Protein AF-A0A8T5MS06-F1 (afdb_monomer)

Secondary structure (DSSP, 8-state):
--HHHHHHHHHHHHHHHHHHHHHHSHHHHHHHHHHHHHHHGGGGGS-HHHHHHHHHHHHHHHHHHHHHHH--HHHHHHHHHHHHHHHHHHHHHHHTT-HHHHHHHHHHHHHHHHHHHHHHHHHHHHHHHHHHHHHHHHHHHHHIIIII-TT-EEEETTTEEEETTT-EETTTEEHHHHHHHHHHHHHHHHHHHHHT---

pLDDT: mean 84.83, std 6.41, range [39.03, 93.38]

Structure (mmCIF, N/CA/C/O backbone):
data_AF-A0A8T5MS06-F1
#
_entry.id   AF-A0A8T5MS06-F1
#
loop_
_atom_site.group_PDB
_atom_site.id
_atom_site.type_symbol
_atom_site.label_atom_id
_atom_site.label_alt_id
_atom_site.label_comp_id
_atom_site.label_asym_id
_atom_site.label_entity_id
_atom_site.label_seq_id
_atom_site.pdbx_PDB_ins_code
_atom_site.Cartn_x
_atom_site.Cartn_y
_atom_site.Cartn_z
_atom_site.occupancy
_atom_site.B_iso_or_equiv
_atom_site.auth_seq_id
_atom_site.auth_comp_id
_atom_site.auth_asym_id
_atom_site.auth_atom_id
_atom_site.pdbx_PDB_model_num
ATOM 1 N N . MET A 1 1 ? -12.709 -18.265 15.666 1.00 52.19 1 MET A N 1
ATOM 2 C CA . MET A 1 1 ? -11.705 -18.051 14.595 1.00 52.19 1 MET A CA 1
ATOM 3 C C . MET A 1 1 ? -10.627 -19.109 14.756 1.00 52.19 1 MET A C 1
ATOM 5 O O . MET A 1 1 ? -10.139 -19.270 15.865 1.00 52.19 1 MET A O 1
ATOM 9 N N . SER A 1 2 ? -10.337 -19.900 13.720 1.00 64.00 2 SER A N 1
ATOM 10 C CA . SER A 1 2 ? -9.361 -20.995 13.816 1.00 64.00 2 SER A CA 1
ATOM 11 C C . SER A 1 2 ? -7.969 -20.442 14.139 1.00 64.00 2 SER A C 1
ATOM 13 O O . SER A 1 2 ? -7.566 -19.436 13.556 1.00 64.00 2 SER A O 1
ATOM 15 N N . LYS A 1 3 ? -7.229 -21.090 15.052 1.00 74.69 3 LYS A N 1
ATOM 16 C CA . LYS A 1 3 ? -5.867 -20.686 15.472 1.00 74.69 3 LYS A CA 1
ATOM 17 C C . LYS A 1 3 ? -4.926 -20.409 14.282 1.00 74.69 3 LYS A C 1
ATOM 19 O O . LYS A 1 3 ? -4.060 -19.547 14.361 1.00 74.69 3 LYS A O 1
ATOM 24 N N . TRP A 1 4 ? -5.163 -21.086 13.158 1.00 77.25 4 TRP A N 1
ATOM 25 C CA . TRP A 1 4 ? -4.493 -20.876 11.875 1.00 77.25 4 TRP A CA 1
ATOM 26 C C . TRP A 1 4 ? -4.646 -19.466 11.296 1.00 77.25 4 TRP A C 1
ATOM 28 O O . TRP A 1 4 ? -3.658 -18.889 10.857 1.00 77.25 4 TRP A O 1
ATOM 38 N N . LYS A 1 5 ? -5.850 -18.879 11.320 1.00 75.00 5 LYS A N 1
ATOM 39 C CA . LYS A 1 5 ? -6.063 -17.510 10.816 1.00 75.00 5 LYS A CA 1
ATOM 40 C C . LYS A 1 5 ? -5.304 -16.482 11.651 1.00 75.00 5 LYS A C 1
ATOM 42 O O . LYS A 1 5 ? -4.738 -15.548 11.106 1.00 75.00 5 LYS A O 1
ATOM 47 N N . GLU A 1 6 ? -5.248 -16.681 12.966 1.00 77.38 6 GLU A N 1
ATOM 48 C CA . GLU A 1 6 ? -4.507 -15.785 13.858 1.00 77.38 6 GLU A CA 1
ATOM 49 C C . GLU A 1 6 ? -2.987 -15.884 13.654 1.00 77.38 6 GLU A C 1
ATOM 51 O O . GLU A 1 6 ? -2.286 -14.875 13.726 1.00 77.38 6 GLU A O 1
ATOM 56 N N . TYR A 1 7 ? -2.473 -17.084 13.367 1.00 81.25 7 TYR A N 1
ATOM 57 C CA . TYR A 1 7 ? -1.071 -17.272 12.999 1.00 81.25 7 TYR A CA 1
ATOM 58 C C . TYR A 1 7 ? -0.743 -16.588 11.665 1.00 81.25 7 TYR A C 1
ATOM 60 O O . TYR A 1 7 ? 0.226 -15.837 11.597 1.00 81.25 7 TYR A O 1
ATOM 68 N N . LEU A 1 8 ? -1.587 -16.771 10.643 1.00 80.62 8 LEU A N 1
ATOM 69 C CA . LEU A 1 8 ? -1.435 -16.105 9.345 1.00 80.62 8 LEU A CA 1
ATOM 70 C C . LEU A 1 8 ? -1.441 -14.579 9.479 1.00 80.62 8 LEU A C 1
ATOM 72 O O . LEU A 1 8 ? -0.575 -13.928 8.906 1.00 80.62 8 LEU A O 1
ATOM 76 N N . ASP A 1 9 ? -2.339 -14.017 10.294 1.00 79.38 9 ASP A N 1
ATOM 77 C CA . ASP A 1 9 ? -2.400 -12.570 10.530 1.00 79.38 9 ASP A CA 1
ATOM 78 C C . ASP A 1 9 ? -1.100 -12.043 11.166 1.00 79.38 9 ASP A C 1
ATOM 80 O O . ASP A 1 9 ? -0.586 -10.997 10.766 1.00 79.38 9 ASP A O 1
ATOM 84 N N . LYS A 1 10 ? -0.540 -12.770 12.145 1.00 80.56 10 LYS A N 1
ATOM 85 C CA . LYS A 1 10 ? 0.723 -12.395 12.808 1.00 80.56 10 LYS A CA 1
ATOM 86 C C . LYS A 1 10 ? 1.914 -12.497 11.863 1.00 80.56 10 LYS A C 1
ATOM 88 O O . LYS A 1 10 ? 2.721 -11.572 11.819 1.00 80.56 10 LYS A O 1
ATOM 93 N N . VAL A 1 11 ? 2.007 -13.586 11.102 1.00 84.62 11 VAL A N 1
ATOM 94 C CA . VAL A 1 11 ? 3.058 -13.762 10.093 1.00 84.62 11 VAL A CA 1
ATOM 95 C C . VAL A 1 11 ? 2.955 -12.661 9.045 1.00 84.62 11 VAL A C 1
ATOM 97 O O . VAL A 1 11 ? 3.949 -12.002 8.772 1.00 84.62 11 VAL A O 1
ATOM 100 N N . ALA A 1 12 ? 1.755 -12.376 8.536 1.00 81.88 12 ALA A N 1
ATOM 101 C CA . ALA A 1 12 ? 1.560 -11.346 7.525 1.00 81.88 12 ALA A CA 1
ATOM 102 C C . ALA A 1 12 ? 1.964 -9.949 8.012 1.00 81.88 12 ALA A C 1
ATOM 104 O O . ALA A 1 12 ? 2.581 -9.194 7.264 1.00 81.88 12 ALA A O 1
ATOM 105 N N . LEU A 1 13 ? 1.670 -9.618 9.273 1.00 79.75 13 LEU A N 1
ATOM 106 C CA . LEU A 1 13 ? 2.119 -8.371 9.891 1.00 79.75 13 LEU A CA 1
ATOM 107 C C . LEU A 1 13 ? 3.645 -8.312 9.998 1.00 79.75 13 LEU A C 1
ATOM 109 O O . LEU A 1 13 ? 4.243 -7.348 9.529 1.00 79.75 13 LEU A O 1
ATOM 113 N N . ILE A 1 14 ? 4.280 -9.337 10.572 1.00 84.69 14 ILE A N 1
ATOM 114 C CA . ILE A 1 14 ? 5.740 -9.369 10.757 1.00 84.69 14 ILE A CA 1
ATOM 115 C C . ILE A 1 14 ? 6.454 -9.302 9.406 1.00 84.69 14 ILE A C 1
ATOM 117 O O . ILE A 1 14 ? 7.359 -8.489 9.224 1.00 84.69 14 ILE A O 1
ATOM 121 N N . THR A 1 15 ? 6.018 -10.109 8.440 1.00 82.50 15 THR A N 1
ATOM 122 C CA . THR A 1 15 ? 6.580 -10.111 7.090 1.00 82.50 15 THR A CA 1
ATOM 123 C C . THR A 1 15 ? 6.328 -8.777 6.393 1.00 82.50 15 THR A C 1
ATOM 125 O O . THR A 1 15 ? 7.250 -8.239 5.795 1.00 82.50 15 THR A O 1
ATOM 128 N N . GLY A 1 16 ? 5.135 -8.187 6.517 1.00 80.56 16 GLY A N 1
ATOM 129 C CA . GLY A 1 16 ? 4.819 -6.884 5.927 1.00 80.56 16 GLY A CA 1
ATOM 130 C C . GLY A 1 16 ? 5.723 -5.768 6.452 1.00 80.56 16 GLY A C 1
ATOM 131 O O . GLY A 1 16 ? 6.305 -5.027 5.663 1.00 80.56 16 GLY A O 1
ATOM 132 N N . PHE A 1 17 ? 5.918 -5.693 7.771 1.00 80.88 17 PHE A N 1
ATOM 133 C CA . PHE A 1 17 ? 6.855 -4.742 8.377 1.00 80.88 17 PHE A CA 1
ATOM 134 C C . PHE A 1 17 ? 8.308 -5.017 7.975 1.00 80.88 17 PHE A C 1
ATOM 136 O O . PHE A 1 17 ? 9.041 -4.079 7.664 1.00 80.88 17 PHE A O 1
ATOM 143 N N . GLY A 1 18 ? 8.714 -6.288 7.914 1.00 83.88 18 GLY A N 1
ATOM 144 C CA . GLY A 1 18 ? 10.036 -6.683 7.428 1.00 83.88 18 GLY A CA 1
ATOM 145 C C . GLY A 1 18 ? 10.282 -6.254 5.980 1.00 83.88 18 GLY A C 1
ATOM 146 O O . GLY A 1 18 ? 11.348 -5.727 5.675 1.00 83.88 18 GLY A O 1
ATOM 147 N N . LEU A 1 19 ? 9.281 -6.393 5.103 1.00 81.50 19 LEU 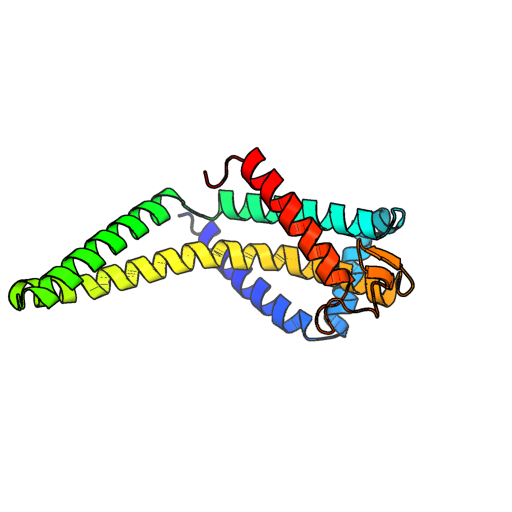A N 1
ATOM 148 C CA . LEU A 1 19 ? 9.362 -5.933 3.717 1.00 81.50 19 LEU A CA 1
ATOM 149 C C . LEU A 1 19 ? 9.478 -4.412 3.619 1.00 81.50 19 LEU A C 1
ATOM 151 O O . LEU A 1 19 ? 10.208 -3.942 2.757 1.00 81.50 19 LEU A O 1
ATOM 155 N N . ILE A 1 20 ? 8.799 -3.640 4.476 1.00 81.50 20 ILE A N 1
ATOM 156 C CA . ILE A 1 20 ? 8.935 -2.172 4.490 1.00 81.50 20 ILE A CA 1
ATOM 157 C C . ILE A 1 20 ? 10.371 -1.777 4.830 1.00 81.50 20 ILE A C 1
ATOM 159 O O . ILE A 1 20 ? 10.963 -0.963 4.126 1.00 81.50 20 ILE A O 1
ATOM 163 N N . ILE A 1 21 ? 10.930 -2.369 5.888 1.00 84.19 21 ILE A N 1
ATOM 164 C CA . ILE A 1 21 ? 12.309 -2.100 6.313 1.00 84.19 21 ILE A CA 1
ATOM 165 C C . ILE A 1 21 ? 13.283 -2.526 5.212 1.00 84.19 21 ILE A C 1
ATOM 167 O O . ILE A 1 21 ? 14.172 -1.761 4.850 1.00 84.19 21 ILE A O 1
ATOM 171 N N . GLY A 1 22 ? 13.073 -3.708 4.629 1.00 82.06 22 GLY A N 1
ATOM 172 C CA . GLY A 1 22 ? 13.852 -4.185 3.493 1.00 82.06 22 GLY A CA 1
ATOM 173 C C . GLY A 1 22 ? 13.779 -3.220 2.314 1.00 82.06 22 GLY A C 1
ATOM 174 O O . GLY A 1 22 ? 14.804 -2.860 1.757 1.00 82.06 22 GLY A O 1
ATOM 175 N N . PHE A 1 23 ? 12.593 -2.720 1.966 1.00 80.00 23 PHE A N 1
ATOM 176 C CA . PHE A 1 23 ? 12.400 -1.801 0.841 1.00 80.00 23 PHE A CA 1
ATOM 177 C C . PHE A 1 23 ? 13.166 -0.479 0.997 1.00 80.00 23 PHE A C 1
ATOM 179 O O . PHE A 1 23 ? 13.410 0.208 0.007 1.00 80.00 23 PHE A O 1
ATOM 186 N N . MET A 1 24 ? 13.587 -0.115 2.212 1.00 80.31 24 MET A N 1
ATOM 187 C CA . MET A 1 24 ? 14.462 1.041 2.409 1.00 80.31 24 MET A CA 1
ATOM 188 C C . MET A 1 24 ? 15.862 0.810 1.821 1.00 80.31 24 MET A C 1
ATOM 190 O O . MET A 1 24 ? 16.464 1.759 1.314 1.00 80.31 24 MET A O 1
ATOM 194 N N . SER A 1 25 ? 16.371 -0.427 1.812 1.00 86.88 25 SER A N 1
ATOM 195 C CA . SER A 1 25 ? 17.675 -0.729 1.220 1.00 86.88 25 SER A CA 1
ATOM 196 C C . SER A 1 25 ? 17.590 -0.855 -0.304 1.00 86.88 25 SER A C 1
ATOM 198 O O . SER A 1 25 ? 16.630 -1.381 -0.874 1.00 86.88 25 SER A O 1
ATOM 200 N N . GLU A 1 26 ? 18.592 -0.314 -0.997 1.00 82.19 26 GLU A N 1
ATOM 201 C CA . GLU A 1 26 ? 18.682 -0.398 -2.462 1.00 82.19 26 GLU A CA 1
ATOM 202 C C . GLU A 1 26 ? 18.920 -1.834 -2.932 1.00 82.19 26 GLU A C 1
ATOM 204 O O . GLU A 1 26 ? 18.291 -2.285 -3.887 1.00 82.19 26 GLU A O 1
ATOM 209 N N . GLU A 1 27 ? 19.758 -2.581 -2.213 1.00 85.88 27 GLU A N 1
ATOM 210 C CA . GLU A 1 27 ? 20.058 -3.985 -2.502 1.00 85.88 27 GLU A CA 1
ATOM 211 C C . GLU A 1 27 ? 18.802 -4.852 -2.495 1.00 85.88 27 GLU A C 1
ATOM 213 O O . GLU A 1 27 ? 18.573 -5.630 -3.419 1.00 85.88 27 GLU A O 1
ATOM 218 N N . PHE A 1 28 ? 17.947 -4.685 -1.486 1.00 86.75 28 PHE A N 1
ATOM 219 C CA . PHE A 1 28 ? 16.720 -5.459 -1.383 1.00 86.75 28 PHE A CA 1
ATOM 220 C C . PHE A 1 28 ? 15.714 -5.082 -2.469 1.00 86.75 28 PHE A C 1
ATOM 222 O O . PHE A 1 28 ? 15.093 -5.969 -3.054 1.00 86.75 28 PHE A O 1
ATOM 229 N N . ARG A 1 29 ? 15.574 -3.786 -2.788 1.00 84.00 29 ARG A N 1
ATOM 230 C CA . ARG A 1 29 ? 14.728 -3.326 -3.903 1.00 84.00 29 ARG A CA 1
ATOM 231 C C . ARG A 1 29 ? 15.167 -3.941 -5.229 1.00 84.00 29 ARG A C 1
ATOM 233 O O . ARG A 1 29 ? 14.324 -4.453 -5.963 1.00 84.00 29 ARG A O 1
ATOM 240 N N . ASN A 1 30 ? 16.469 -3.948 -5.501 1.00 84.50 30 ASN A N 1
ATOM 241 C CA . ASN A 1 30 ? 17.026 -4.536 -6.716 1.00 84.50 30 ASN A CA 1
ATOM 242 C C . ASN A 1 30 ? 16.870 -6.062 -6.734 1.00 84.50 30 ASN A C 1
ATOM 244 O O . ASN A 1 30 ? 16.431 -6.616 -7.740 1.00 84.50 30 ASN A O 1
ATOM 248 N N . ALA A 1 31 ? 17.144 -6.743 -5.619 1.00 88.62 31 ALA A N 1
ATOM 249 C CA . ALA A 1 31 ? 16.963 -8.189 -5.503 1.00 88.62 31 ALA A CA 1
ATOM 250 C C . ALA A 1 31 ? 15.496 -8.604 -5.700 1.00 88.62 31 ALA A C 1
ATOM 252 O O . ALA A 1 31 ? 15.218 -9.534 -6.458 1.00 88.62 31 ALA A O 1
ATOM 253 N N . LEU A 1 32 ? 14.551 -7.890 -5.075 1.00 87.69 32 LEU A N 1
ATOM 254 C CA . LEU A 1 32 ? 13.118 -8.091 -5.297 1.00 87.69 32 LEU A CA 1
ATOM 255 C C . LEU A 1 32 ? 12.730 -7.824 -6.751 1.00 87.69 32 LEU A C 1
ATOM 257 O O . LEU A 1 32 ? 11.964 -8.599 -7.318 1.00 87.69 32 LEU A O 1
ATOM 261 N N . GLY A 1 33 ? 13.262 -6.760 -7.357 1.00 87.31 33 GLY A N 1
ATOM 262 C CA . GLY A 1 33 ? 13.046 -6.441 -8.765 1.00 87.31 33 GLY A CA 1
ATOM 263 C C . GLY A 1 33 ? 13.488 -7.577 -9.684 1.00 87.31 33 GLY A C 1
ATOM 264 O O . GLY A 1 33 ? 12.707 -8.037 -10.510 1.00 87.31 33 GLY A O 1
ATOM 265 N N . ILE A 1 34 ? 14.691 -8.114 -9.488 1.00 88.12 34 ILE A N 1
ATOM 266 C CA . ILE A 1 34 ? 15.206 -9.244 -10.275 1.00 88.12 34 ILE A CA 1
ATOM 267 C C . ILE A 1 34 ? 14.332 -10.489 -10.083 1.00 88.12 34 ILE A C 1
ATOM 269 O O . ILE A 1 34 ? 13.941 -11.126 -11.060 1.00 88.12 34 ILE A O 1
ATOM 273 N N . TRP A 1 35 ? 13.971 -10.813 -8.839 1.00 89.75 35 TRP A N 1
ATOM 274 C CA . TRP A 1 35 ? 13.101 -11.953 -8.538 1.00 89.75 35 TRP A CA 1
ATOM 275 C C . TRP A 1 35 ? 11.738 -11.842 -9.217 1.00 89.75 35 TRP A C 1
ATOM 277 O O . TRP A 1 35 ? 11.270 -12.781 -9.858 1.00 89.75 35 TRP A O 1
ATOM 287 N N . MET A 1 36 ? 11.109 -10.676 -9.111 1.00 89.44 36 MET A N 1
ATOM 288 C CA . MET A 1 36 ? 9.824 -10.402 -9.742 1.00 89.44 36 MET A CA 1
ATOM 289 C C . MET A 1 36 ? 9.918 -10.331 -11.265 1.00 89.44 36 MET A C 1
ATOM 291 O O . MET A 1 36 ? 8.928 -10.604 -11.940 1.00 89.44 36 MET A O 1
ATOM 295 N N . ASN A 1 37 ? 11.099 -10.060 -11.824 1.00 89.25 37 ASN A N 1
ATOM 296 C CA . ASN A 1 37 ? 11.312 -10.088 -13.264 1.00 89.25 37 ASN A CA 1
ATOM 297 C C . ASN A 1 37 ? 11.198 -11.496 -13.860 1.00 89.25 37 ASN A C 1
ATOM 299 O O . ASN A 1 37 ? 10.799 -11.624 -15.009 1.00 89.25 37 ASN A O 1
ATOM 303 N N . TYR A 1 38 ? 11.446 -12.562 -13.096 1.00 89.81 38 TYR A N 1
ATOM 304 C CA . TYR A 1 38 ? 11.143 -13.916 -13.577 1.00 89.81 38 TYR A CA 1
ATOM 305 C C . TYR A 1 38 ? 9.639 -14.150 -13.770 1.00 89.81 38 TYR A C 1
ATOM 307 O O . TYR A 1 38 ? 9.243 -14.911 -14.648 1.00 89.81 38 TYR A O 1
ATOM 315 N N . LEU A 1 39 ? 8.800 -13.482 -12.972 1.00 87.69 39 LEU A N 1
ATOM 316 C CA . LEU A 1 39 ? 7.346 -13.611 -13.040 1.00 87.69 39 LEU A CA 1
ATOM 317 C C . LEU A 1 39 ? 6.730 -12.647 -14.063 1.00 87.69 39 LEU A C 1
ATOM 319 O O . LEU A 1 39 ? 5.906 -13.045 -14.883 1.00 87.69 39 LEU A O 1
ATOM 323 N N . PHE A 1 40 ? 7.125 -11.376 -14.008 1.00 87.88 40 PHE A N 1
ATOM 324 C CA . PHE A 1 40 ? 6.539 -10.298 -14.806 1.00 87.88 40 PHE A CA 1
ATOM 325 C C . PHE A 1 40 ? 7.368 -9.915 -16.036 1.00 87.88 40 PHE A C 1
ATOM 327 O O . PHE A 1 40 ? 6.901 -9.137 -16.862 1.00 87.88 40 PHE A O 1
ATOM 334 N N . GLY A 1 41 ? 8.561 -10.483 -16.215 1.00 86.19 41 GLY A N 1
ATOM 335 C CA . GLY A 1 41 ? 9.439 -10.238 -17.363 1.00 86.19 41 GLY A CA 1
ATOM 336 C C . GLY A 1 41 ? 8.756 -10.388 -18.726 1.00 86.19 41 GLY A C 1
ATOM 337 O O . GLY A 1 41 ? 8.932 -9.504 -19.564 1.00 86.19 41 GLY A O 1
ATOM 338 N N . PRO A 1 42 ? 7.900 -11.405 -18.961 1.00 87.88 42 PRO A N 1
ATOM 339 C CA . PRO A 1 42 ? 7.153 -11.513 -20.216 1.00 87.88 42 PRO A CA 1
ATOM 340 C C . PRO A 1 42 ? 6.249 -10.307 -20.522 1.00 87.88 42 PRO A C 1
ATOM 342 O O . PRO A 1 42 ? 5.966 -10.036 -21.686 1.00 87.88 42 PRO A O 1
ATOM 345 N N . LEU A 1 43 ? 5.819 -9.546 -19.506 1.00 87.12 43 LEU A N 1
ATOM 346 C CA . LEU A 1 43 ? 5.003 -8.344 -19.705 1.00 87.12 43 LEU A CA 1
ATOM 347 C C . LEU A 1 43 ? 5.798 -7.193 -20.329 1.00 87.12 43 LEU A C 1
ATOM 349 O O . LEU A 1 43 ? 5.191 -6.308 -20.920 1.00 87.12 43 LEU A O 1
ATOM 353 N N . THR A 1 44 ? 7.132 -7.205 -20.254 1.00 86.00 44 THR A N 1
ATOM 354 C CA . THR A 1 44 ? 7.987 -6.123 -20.783 1.00 86.00 44 THR A CA 1
ATOM 355 C C . THR A 1 44 ? 7.962 -5.992 -22.309 1.00 86.00 44 THR A C 1
ATOM 357 O O . THR A 1 44 ? 8.391 -4.968 -22.836 1.00 86.00 44 THR A O 1
ATOM 360 N N . VAL A 1 45 ? 7.416 -6.991 -23.016 1.00 87.62 45 VAL A N 1
ATOM 361 C CA . VAL A 1 45 ? 7.160 -6.944 -24.467 1.00 87.62 45 VAL A CA 1
ATOM 362 C C . VAL A 1 45 ? 6.060 -5.931 -24.809 1.00 87.62 45 VAL A C 1
ATOM 364 O O . VAL A 1 45 ? 6.024 -5.391 -25.913 1.00 87.62 45 VAL A O 1
ATOM 367 N N . LEU A 1 46 ? 5.153 -5.660 -23.867 1.00 87.88 46 LEU A N 1
ATOM 368 C CA . LEU A 1 46 ? 4.095 -4.674 -24.042 1.00 87.88 46 LEU A CA 1
ATOM 369 C C . LEU A 1 46 ? 4.618 -3.253 -23.774 1.00 87.88 46 LEU A C 1
ATOM 371 O O . LEU A 1 46 ? 5.535 -3.065 -22.972 1.00 87.88 46 LEU A O 1
ATOM 375 N N . PRO A 1 47 ? 3.994 -2.222 -24.371 1.00 88.31 47 PRO A N 1
ATOM 376 C CA . PRO A 1 47 ? 4.284 -0.836 -24.027 1.00 88.31 47 PRO A CA 1
ATOM 377 C C . PRO A 1 47 ? 4.153 -0.580 -22.520 1.00 88.31 47 PRO A C 1
ATOM 379 O O . PRO A 1 47 ? 3.170 -0.990 -21.898 1.00 88.31 47 PRO A O 1
ATOM 382 N N . ILE A 1 48 ? 5.098 0.168 -21.939 1.00 86.38 48 ILE A N 1
ATOM 383 C CA . ILE A 1 48 ? 5.194 0.374 -20.481 1.00 86.38 48 ILE A CA 1
ATOM 384 C C . ILE A 1 48 ? 3.893 0.889 -19.845 1.00 86.38 48 ILE A C 1
ATOM 386 O O . ILE A 1 48 ? 3.531 0.498 -18.738 1.00 86.38 48 ILE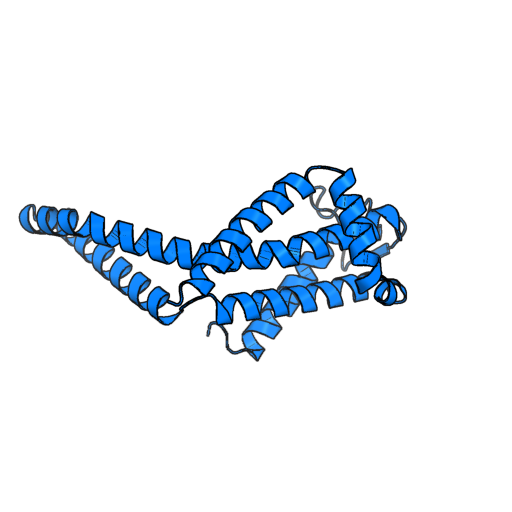 A O 1
ATOM 390 N N . HIS A 1 49 ? 3.142 1.734 -20.557 1.00 85.19 49 HIS A N 1
ATOM 391 C CA . HIS A 1 49 ? 1.883 2.291 -20.067 1.00 85.19 49 HIS A CA 1
ATOM 392 C C . HIS A 1 49 ? 0.790 1.219 -19.930 1.00 85.19 49 HIS A C 1
ATOM 394 O O . HIS A 1 49 ? -0.011 1.297 -18.997 1.00 85.19 49 HIS A O 1
ATOM 400 N N . ILE A 1 50 ? 0.791 0.204 -20.806 1.00 88.56 50 ILE A N 1
ATOM 401 C CA . ILE A 1 50 ? -0.092 -0.969 -20.725 1.00 88.56 50 ILE A CA 1
ATOM 402 C C . ILE A 1 50 ? 0.367 -1.886 -19.593 1.00 88.56 50 ILE A C 1
ATOM 404 O O . ILE A 1 50 ? -0.466 -2.346 -18.819 1.00 88.56 50 ILE A O 1
ATOM 408 N N . VAL A 1 51 ? 1.678 -2.101 -19.438 1.00 89.62 51 VAL A N 1
ATOM 409 C CA . VAL A 1 51 ? 2.232 -2.902 -18.329 1.00 89.62 51 VAL A CA 1
ATOM 410 C C . VAL A 1 51 ? 1.815 -2.325 -16.978 1.00 89.62 51 VAL A C 1
ATOM 412 O O . VAL A 1 51 ? 1.304 -3.053 -16.127 1.00 89.62 51 VAL A O 1
ATOM 415 N N . ILE A 1 52 ? 1.955 -1.007 -16.799 1.00 88.94 52 ILE A N 1
ATOM 416 C CA . ILE A 1 52 ? 1.527 -0.306 -15.581 1.00 88.94 52 ILE A CA 1
ATOM 417 C C . ILE A 1 52 ? 0.023 -0.471 -15.350 1.00 88.94 52 ILE A C 1
ATOM 419 O O . ILE A 1 52 ? -0.394 -0.727 -14.221 1.00 88.94 52 ILE A O 1
ATOM 423 N N . PHE A 1 53 ? -0.792 -0.358 -16.402 1.00 89.44 53 PHE A N 1
ATOM 424 C CA . PHE A 1 53 ? -2.237 -0.542 -16.297 1.00 89.44 53 PHE A CA 1
ATOM 425 C C . PHE A 1 53 ? -2.612 -1.973 -15.884 1.00 89.44 53 PHE A C 1
ATOM 427 O O . PHE A 1 53 ? -3.407 -2.157 -14.964 1.00 89.44 53 PHE A O 1
ATOM 434 N N . VAL A 1 54 ? -2.013 -2.986 -16.516 1.00 90.19 54 VAL A N 1
ATOM 435 C CA . VAL A 1 54 ? -2.241 -4.403 -16.193 1.00 90.19 54 VAL A CA 1
ATOM 436 C C . VAL A 1 54 ? -1.828 -4.698 -14.754 1.00 90.19 54 VAL A C 1
ATOM 438 O O . VAL A 1 54 ? -2.596 -5.306 -14.011 1.00 90.19 54 VAL A O 1
ATOM 441 N N . LEU A 1 55 ? -0.663 -4.211 -14.319 1.00 89.31 55 LEU A N 1
ATOM 442 C CA . LEU A 1 55 ? -0.235 -4.336 -12.928 1.00 89.31 55 LEU A CA 1
ATOM 443 C C . LEU A 1 55 ? -1.207 -3.664 -11.961 1.00 89.31 55 LEU A C 1
ATOM 445 O O . LEU A 1 55 ? -1.568 -4.269 -10.957 1.00 89.31 55 LEU A O 1
ATOM 449 N N . ALA A 1 56 ? -1.642 -2.438 -12.259 1.00 88.50 56 ALA A N 1
ATOM 450 C CA . ALA A 1 56 ? -2.613 -1.719 -11.442 1.00 88.50 56 ALA A CA 1
ATOM 451 C C . ALA A 1 56 ? -3.956 -2.464 -11.360 1.00 88.50 56 ALA A C 1
ATOM 453 O O . ALA A 1 56 ? -4.623 -2.451 -10.324 1.00 88.50 56 ALA A O 1
ATOM 454 N N . ALA A 1 57 ? -4.346 -3.151 -12.435 1.00 89.06 57 ALA A N 1
ATOM 455 C CA . ALA A 1 57 ? -5.539 -3.978 -12.441 1.00 89.06 57 ALA A CA 1
ATOM 456 C C . ALA A 1 57 ? -5.388 -5.225 -11.570 1.00 89.06 57 ALA A C 1
ATOM 458 O O . ALA A 1 57 ? -6.267 -5.526 -10.760 1.00 89.06 57 ALA A O 1
ATOM 459 N N . ILE A 1 58 ? -4.251 -5.909 -11.688 1.00 88.31 58 ILE A N 1
ATOM 460 C CA . ILE A 1 58 ? -3.909 -7.079 -10.880 1.00 88.31 58 ILE A CA 1
ATOM 461 C C . ILE A 1 58 ? -3.855 -6.703 -9.392 1.00 88.31 58 ILE A C 1
ATOM 463 O O . ILE A 1 58 ? -4.495 -7.360 -8.569 1.00 88.31 58 ILE A O 1
ATOM 467 N N . THR A 1 59 ? -3.157 -5.622 -9.032 1.00 88.19 59 THR A N 1
ATOM 468 C CA . THR A 1 59 ? -3.077 -5.150 -7.641 1.00 88.19 59 THR A CA 1
ATOM 469 C C . THR A 1 59 ? -4.446 -4.750 -7.112 1.00 88.19 59 THR A C 1
ATOM 471 O O . THR A 1 59 ? -4.820 -5.191 -6.028 1.00 88.19 59 THR A O 1
ATOM 474 N N . GLY A 1 60 ? -5.229 -3.984 -7.877 1.00 86.50 60 GLY A N 1
ATOM 475 C CA . GLY A 1 60 ? -6.585 -3.588 -7.497 1.00 86.50 60 GLY A CA 1
ATOM 476 C C . GLY A 1 60 ? -7.505 -4.787 -7.257 1.00 86.50 60 GLY A C 1
ATOM 477 O O .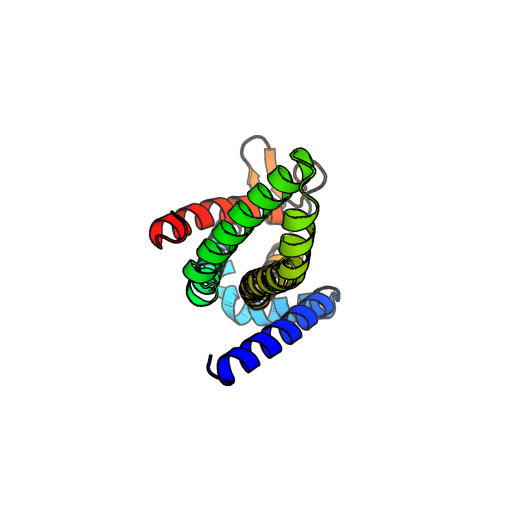 GLY A 1 60 ? -8.282 -4.793 -6.296 1.00 86.50 60 GLY A O 1
ATOM 478 N N . LEU A 1 61 ? -7.376 -5.834 -8.077 1.00 87.31 61 LEU A N 1
ATOM 479 C CA . LEU A 1 61 ? -8.123 -7.081 -7.933 1.00 87.31 61 LEU A CA 1
ATOM 480 C C . LEU A 1 61 ? -7.722 -7.815 -6.658 1.00 87.31 61 LEU A C 1
ATOM 482 O O . LEU A 1 61 ? -8.589 -8.112 -5.835 1.00 87.31 61 LEU A O 1
ATOM 486 N N . PHE A 1 62 ? -6.426 -8.037 -6.441 1.00 86.88 62 PHE A N 1
ATOM 487 C CA . PHE A 1 62 ? -5.934 -8.695 -5.230 1.00 86.88 62 PHE A CA 1
ATOM 488 C C . PHE A 1 62 ? -6.302 -7.930 -3.962 1.00 86.88 62 PHE A C 1
ATOM 490 O O . PHE A 1 62 ? -6.784 -8.531 -3.004 1.00 86.88 62 PHE A O 1
ATOM 497 N N . VAL A 1 63 ? -6.141 -6.606 -3.961 1.00 85.00 63 VAL A N 1
ATOM 498 C CA . VAL A 1 63 ? -6.522 -5.744 -2.836 1.00 85.00 63 VAL A CA 1
ATOM 499 C C . VAL A 1 63 ? -8.014 -5.877 -2.542 1.00 85.00 63 VAL A C 1
ATOM 501 O O . VAL A 1 63 ? -8.395 -6.053 -1.385 1.00 85.00 63 VAL A O 1
ATOM 504 N N . SER A 1 64 ? -8.860 -5.850 -3.573 1.00 83.69 64 SER A N 1
ATOM 505 C CA . SER A 1 64 ? -10.312 -5.975 -3.407 1.00 83.69 64 SER A CA 1
ATOM 506 C C . SER A 1 64 ? -10.714 -7.355 -2.883 1.00 83.69 64 SER A C 1
ATOM 508 O O . SE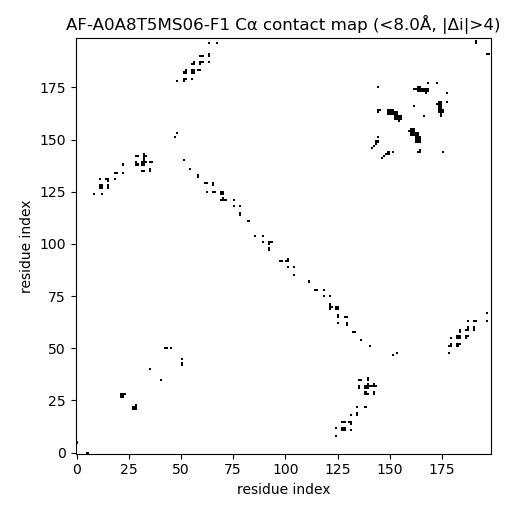R A 1 64 ? -11.561 -7.453 -1.995 1.00 83.69 64 SER A O 1
ATOM 510 N N . LEU A 1 65 ? -10.077 -8.423 -3.371 1.00 84.81 65 LEU A N 1
ATOM 511 C CA . LEU A 1 65 ? -10.296 -9.778 -2.862 1.00 84.81 65 LEU A CA 1
ATOM 512 C C . LEU A 1 65 ? -9.859 -9.902 -1.400 1.00 84.81 65 LEU A C 1
ATOM 514 O O . LEU A 1 65 ? -10.633 -10.382 -0.573 1.00 84.81 65 LEU A O 1
ATOM 518 N N . ILE A 1 66 ? -8.665 -9.415 -1.052 1.00 85.50 66 ILE A N 1
ATOM 519 C CA . ILE A 1 66 ? -8.169 -9.415 0.331 1.00 85.50 66 ILE A CA 1
ATOM 520 C C . ILE A 1 66 ? -9.150 -8.681 1.241 1.00 85.50 66 ILE A C 1
ATOM 522 O O . ILE A 1 66 ? -9.528 -9.214 2.282 1.00 85.50 66 ILE A O 1
ATOM 526 N N . GLN A 1 67 ? -9.601 -7.490 0.848 1.00 81.69 67 GLN A N 1
ATOM 527 C CA . GLN A 1 67 ? -10.585 -6.729 1.618 1.00 81.69 67 GLN A CA 1
ATOM 528 C C . GLN A 1 67 ? -11.893 -7.510 1.794 1.00 81.69 67 GLN A C 1
ATOM 530 O O . GLN A 1 67 ? -12.401 -7.583 2.910 1.00 81.69 67 GLN A O 1
ATOM 535 N N . LYS A 1 68 ? -12.403 -8.154 0.738 1.00 81.50 68 LYS A N 1
ATOM 536 C CA . LYS A 1 68 ? -13.637 -8.954 0.798 1.00 81.50 68 LYS A CA 1
ATOM 537 C C . LYS A 1 68 ? -13.536 -10.142 1.755 1.00 81.50 68 LYS A C 1
ATOM 539 O O . LYS A 1 68 ? -14.489 -10.410 2.476 1.00 81.50 68 LYS A O 1
ATOM 544 N N . TYR A 1 69 ? -12.411 -10.855 1.755 1.00 81.44 69 TYR A N 1
ATOM 545 C CA . TYR A 1 69 ? -12.245 -12.068 2.566 1.00 81.44 69 TYR A CA 1
ATOM 546 C C . TYR A 1 69 ? -11.739 -11.806 3.987 1.00 81.44 69 TYR A C 1
ATOM 548 O O . TYR A 1 69 ? -11.914 -12.654 4.864 1.00 81.44 69 TYR A O 1
ATOM 556 N N . THR A 1 70 ? -11.104 -10.657 4.219 1.00 80.75 70 THR A N 1
ATOM 557 C CA . THR A 1 70 ? -10.463 -10.344 5.502 1.00 80.75 70 THR A CA 1
ATOM 558 C C . THR A 1 70 ? -11.343 -9.468 6.390 1.00 80.75 70 THR A C 1
ATOM 560 O O . THR A 1 70 ? -11.293 -9.617 7.609 1.00 80.75 70 THR A O 1
ATOM 563 N N . ILE A 1 71 ? -12.146 -8.571 5.803 1.00 81.25 71 ILE A N 1
ATOM 564 C CA . ILE A 1 71 ? -12.987 -7.631 6.552 1.00 81.25 71 ILE A CA 1
ATOM 565 C C . ILE A 1 71 ? -14.353 -8.252 6.824 1.00 81.25 71 ILE A C 1
ATOM 567 O O . ILE A 1 71 ? -15.096 -8.589 5.904 1.00 81.25 71 ILE A O 1
ATOM 571 N N . ASP A 1 72 ? -14.721 -8.309 8.101 1.00 81.69 72 ASP A N 1
ATOM 572 C CA . ASP A 1 72 ? -16.101 -8.549 8.506 1.00 81.69 72 ASP A CA 1
ATOM 573 C C . ASP A 1 72 ? -16.890 -7.226 8.486 1.00 81.69 72 ASP A C 1
ATOM 575 O O . ASP A 1 72 ? -16.784 -6.370 9.377 1.00 81.69 72 ASP A O 1
ATOM 579 N N . TRP A 1 73 ? -17.657 -7.037 7.413 1.00 77.69 73 TRP A N 1
ATOM 580 C CA . TRP A 1 73 ? -18.468 -5.841 7.191 1.00 77.69 73 TRP A CA 1
ATOM 581 C C . TRP A 1 73 ? -19.649 -5.733 8.161 1.00 77.69 73 TRP A C 1
ATOM 583 O O . TRP A 1 73 ? -20.011 -4.624 8.555 1.00 77.69 73 TRP A O 1
ATOM 593 N N . GLU A 1 74 ? -20.221 -6.856 8.600 1.00 82.50 74 GLU A N 1
ATOM 594 C CA . GLU A 1 74 ? -21.355 -6.863 9.528 1.00 82.50 74 GLU A CA 1
ATOM 595 C C . GLU A 1 74 ? -20.919 -6.424 10.931 1.00 82.50 74 GLU A C 1
ATOM 597 O O . GLU A 1 74 ? -21.592 -5.625 11.590 1.00 82.50 74 GLU A O 1
ATOM 602 N N . VAL A 1 75 ? -19.761 -6.906 11.390 1.00 80.12 75 VAL A N 1
ATOM 603 C CA . VAL A 1 75 ? -19.160 -6.471 12.660 1.00 80.12 75 VAL A CA 1
ATOM 604 C C . VAL A 1 75 ? -18.796 -4.991 12.601 1.00 80.12 75 VAL A C 1
ATOM 606 O O . VAL A 1 75 ? -19.092 -4.248 13.538 1.00 80.12 75 VAL A O 1
ATOM 609 N N . THR A 1 76 ? -18.219 -4.541 11.486 1.00 82.44 76 THR A N 1
ATOM 610 C CA . THR A 1 76 ? -17.826 -3.138 11.308 1.00 82.44 76 THR A CA 1
ATOM 611 C C . THR A 1 76 ? -19.042 -2.209 11.324 1.00 82.44 76 THR A C 1
ATOM 613 O O . THR A 1 76 ? -19.022 -1.201 12.032 1.00 82.44 76 THR A O 1
ATOM 616 N N . LYS A 1 77 ? -20.126 -2.562 10.619 1.00 85.94 77 LYS A N 1
ATOM 617 C CA . LYS A 1 77 ? -21.368 -1.773 10.585 1.00 85.94 77 LYS A CA 1
ATOM 618 C C . LYS A 1 77 ? -22.034 -1.692 11.960 1.00 85.94 77 LYS A C 1
ATOM 620 O O . LYS A 1 77 ? -22.339 -0.595 12.426 1.00 85.94 77 LYS A O 1
ATOM 625 N N . ARG A 1 78 ? -22.182 -2.828 12.654 1.00 87.88 78 ARG A N 1
ATOM 626 C CA . ARG A 1 78 ? -22.739 -2.860 14.020 1.00 87.88 78 ARG A CA 1
ATOM 627 C C . ARG A 1 78 ? -21.915 -2.020 14.993 1.00 87.88 78 ARG A C 1
ATOM 629 O O . ARG A 1 78 ? -22.477 -1.282 15.799 1.00 87.88 78 ARG A O 1
ATOM 636 N N . ALA A 1 79 ? -20.588 -2.099 14.904 1.00 85.94 79 ALA A N 1
ATOM 637 C CA . ALA A 1 79 ? -19.700 -1.313 15.750 1.00 85.94 79 ALA A CA 1
ATOM 638 C C . ALA A 1 79 ? -19.799 0.198 15.461 1.00 85.94 79 ALA A C 1
ATOM 640 O O . ALA A 1 79 ? -19.833 1.006 16.391 1.00 85.94 79 ALA A O 1
ATOM 641 N N . GLN A 1 80 ? -19.918 0.592 14.189 1.00 86.50 80 GLN A N 1
ATOM 642 C CA . GLN A 1 80 ? -20.150 1.987 13.799 1.00 86.50 80 GLN A CA 1
ATOM 643 C C . GLN A 1 80 ? -21.487 2.525 14.326 1.00 86.50 80 GLN A C 1
ATOM 645 O O . GLN A 1 80 ? -21.529 3.634 14.863 1.00 86.50 80 GLN A O 1
ATOM 650 N N . GLU A 1 81 ? -22.566 1.747 14.223 1.00 90.44 81 GLU A N 1
ATOM 651 C CA . GLU A 1 81 ? -23.884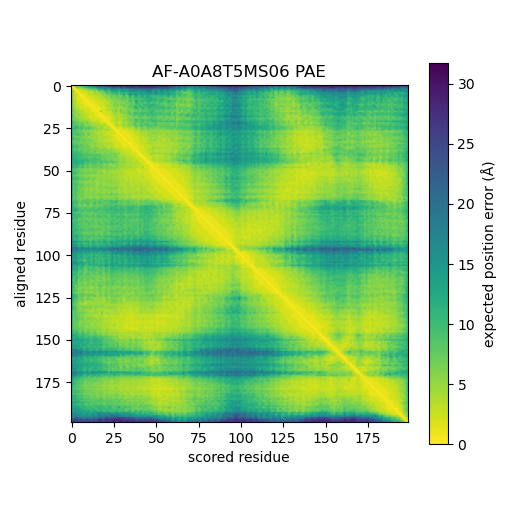 2.127 14.748 1.00 90.44 81 GLU A CA 1
ATOM 652 C C . GLU A 1 81 ? -23.854 2.309 16.270 1.00 90.44 81 GLU A C 1
ATOM 654 O O . GLU A 1 81 ? -24.278 3.352 16.774 1.00 90.44 81 GLU A O 1
ATOM 659 N N . GLN A 1 82 ? -23.270 1.356 17.005 1.00 88.62 82 GLN A N 1
ATOM 660 C CA . GLN A 1 82 ? -23.112 1.455 18.461 1.00 88.62 82 GLN A CA 1
ATOM 661 C C . GLN A 1 82 ? -22.273 2.671 18.870 1.00 88.62 82 GLN A C 1
ATOM 663 O O . GLN A 1 82 ? -22.614 3.365 19.827 1.00 88.62 82 GLN A O 1
ATOM 668 N N . MET A 1 83 ? -21.205 2.973 18.125 1.00 88.88 83 MET A N 1
ATOM 669 C CA . MET A 1 83 ? -20.388 4.165 18.360 1.00 88.88 83 MET A CA 1
ATOM 670 C C . MET A 1 83 ? -21.179 5.455 18.139 1.00 88.88 83 MET A C 1
ATOM 672 O O . MET A 1 83 ? -21.092 6.371 18.956 1.00 88.88 83 MET A O 1
ATOM 676 N N . LYS A 1 84 ? -21.992 5.520 17.082 1.00 91.31 84 LYS A N 1
ATOM 677 C CA . LYS A 1 84 ? -22.832 6.686 16.784 1.00 91.31 84 LYS A CA 1
ATOM 678 C C . LYS A 1 84 ? -23.875 6.930 17.877 1.00 91.31 84 LYS A C 1
ATOM 680 O O . LYS A 1 84 ? -24.054 8.072 18.298 1.00 91.31 84 LYS A O 1
ATOM 685 N N . VAL A 1 85 ? -24.529 5.869 18.359 1.00 93.06 85 VAL A N 1
ATOM 686 C CA . VAL A 1 85 ? -25.495 5.953 19.469 1.00 93.06 85 VAL A CA 1
ATOM 687 C C . VAL A 1 85 ? -24.802 6.423 20.747 1.00 93.06 85 VAL A C 1
ATOM 689 O O . VAL A 1 85 ? -25.245 7.397 21.351 1.00 93.06 85 VAL A O 1
ATOM 692 N N . PHE A 1 86 ? -23.667 5.815 21.107 1.00 92.06 86 PHE A N 1
ATOM 693 C CA . PHE A 1 86 ? -22.907 6.196 22.299 1.00 92.06 86 PHE A CA 1
ATOM 694 C C . PHE A 1 86 ? -22.461 7.664 22.264 1.00 92.06 86 PHE A C 1
ATOM 696 O O . PHE A 1 86 ? -22.648 8.389 23.238 1.00 92.06 86 PHE A O 1
ATOM 703 N N . GLN A 1 87 ? -21.911 8.132 21.139 1.00 89.25 87 GLN A N 1
ATOM 704 C CA . GLN A 1 87 ? -21.487 9.528 20.984 1.00 89.25 87 GLN A CA 1
ATOM 705 C C . GLN A 1 87 ? -22.659 10.506 21.120 1.00 89.25 87 GLN A C 1
ATOM 707 O O . GLN A 1 87 ? -22.502 11.571 21.722 1.00 89.25 87 GLN A O 1
ATOM 712 N N . LYS A 1 88 ? -23.836 10.143 20.596 1.00 93.38 88 LYS A N 1
ATOM 713 C CA . LYS A 1 88 ? -25.054 10.949 20.726 1.00 93.38 88 LYS A CA 1
ATOM 714 C C . LYS A 1 88 ? -25.509 11.029 22.185 1.00 93.38 88 LYS A C 1
ATOM 716 O O . LYS A 1 88 ? -25.670 12.131 22.703 1.00 93.38 88 LYS A O 1
ATOM 721 N N . GLU A 1 89 ? -25.639 9.888 22.862 1.00 91.19 89 GLU A N 1
ATOM 722 C CA . GLU A 1 89 ? -26.058 9.837 24.269 1.00 91.19 89 GLU A CA 1
ATOM 723 C C . GLU A 1 89 ? -25.072 10.545 25.203 1.00 91.19 89 GLU A C 1
ATOM 725 O O . GLU A 1 89 ? -25.490 11.221 26.145 1.00 91.19 89 GLU A O 1
ATOM 730 N N . PHE A 1 90 ? -23.770 10.418 24.933 1.00 90.00 90 PHE A N 1
ATOM 731 C CA . PHE A 1 90 ? -22.717 11.095 25.685 1.00 90.00 90 PHE A CA 1
ATOM 732 C C . PHE A 1 90 ? -22.818 12.614 25.543 1.00 90.00 90 PHE A C 1
ATOM 734 O O . PHE A 1 90 ? -22.804 13.330 26.544 1.00 90.00 90 PHE A O 1
ATOM 741 N N . ARG A 1 91 ? -23.010 13.108 24.313 1.00 90.81 91 ARG A N 1
ATOM 742 C CA . ARG A 1 91 ? -23.207 14.537 24.044 1.00 90.81 91 ARG A CA 1
ATOM 743 C C . ARG A 1 91 ? -24.479 15.070 24.705 1.00 90.81 91 ARG A C 1
ATOM 745 O O . ARG A 1 91 ? -24.439 16.138 25.306 1.00 90.81 91 ARG A O 1
ATOM 752 N N . GLU A 1 92 ? -25.585 14.333 24.633 1.00 92.69 92 GLU A N 1
ATOM 753 C CA . GLU A 1 92 ? -26.845 14.705 25.291 1.00 92.69 92 GLU A CA 1
ATOM 754 C C . GLU A 1 92 ? -26.699 14.761 26.817 1.00 92.69 92 GLU A C 1
ATOM 756 O O . GLU A 1 92 ? -27.127 15.734 27.431 1.00 92.69 92 GLU A O 1
ATOM 761 N N . ALA A 1 93 ? -26.054 13.764 27.432 1.00 89.94 93 ALA A N 1
ATOM 762 C CA . ALA A 1 93 ? -25.827 13.729 28.877 1.00 89.94 93 ALA A CA 1
ATOM 763 C C . ALA A 1 93 ? -24.911 14.866 29.361 1.00 89.94 93 ALA A C 1
ATOM 765 O O . ALA A 1 93 ? 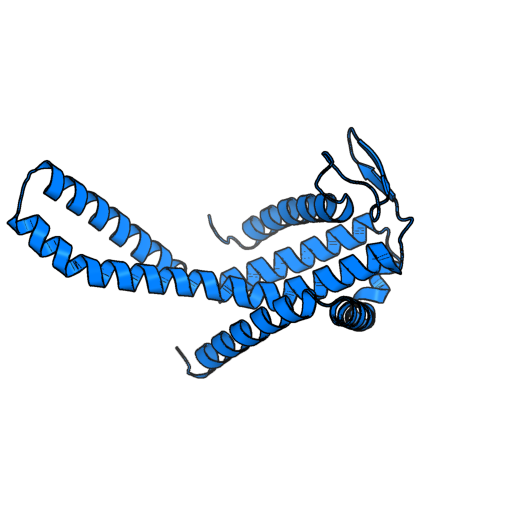-25.115 15.394 30.458 1.00 89.94 93 ALA A O 1
ATOM 766 N N . GLN A 1 94 ? -23.928 15.251 28.540 1.00 87.81 94 GLN A N 1
ATOM 767 C CA . GLN A 1 94 ? -23.040 16.381 28.804 1.00 87.81 94 GLN A CA 1
ATOM 768 C C . GLN A 1 94 ? -23.791 17.719 28.720 1.00 87.81 94 GLN A C 1
ATOM 770 O O . GLN A 1 94 ? -23.642 18.552 29.610 1.00 87.81 94 GLN A O 1
ATOM 775 N N . LEU A 1 95 ? -24.633 17.907 27.697 1.00 91.44 95 LEU A N 1
ATOM 776 C CA . LEU A 1 95 ? -25.445 19.119 27.523 1.00 91.44 95 LEU A CA 1
ATOM 777 C C . LEU A 1 95 ? -26.535 19.255 28.591 1.00 91.44 95 LEU A C 1
ATOM 779 O O . LEU A 1 95 ? -26.791 20.352 29.074 1.00 91.44 95 LEU A O 1
ATOM 783 N N . SER A 1 96 ? -27.158 18.144 28.988 1.00 89.31 96 SER A N 1
ATOM 784 C CA . SER A 1 96 ? -28.215 18.136 30.001 1.00 89.31 96 SER A CA 1
ATOM 785 C C . SER A 1 96 ? -27.681 18.167 31.440 1.00 89.31 96 SER A C 1
ATOM 787 O O . SER A 1 96 ? -28.470 18.046 32.375 1.00 89.31 96 SER A O 1
ATOM 789 N N . GLY A 1 97 ? -26.357 18.206 31.644 1.00 87.56 97 GLY A N 1
ATOM 790 C CA . GLY A 1 97 ? -25.728 18.200 32.971 1.00 87.56 97 GLY A CA 1
ATOM 791 C C . GLY A 1 97 ? -26.049 16.967 33.829 1.00 87.56 97 GLY A C 1
ATOM 792 O O . GLY A 1 97 ? -25.926 17.013 35.056 1.00 87.56 97 GLY A O 1
ATOM 793 N N . ASN A 1 98 ? -26.479 15.853 33.222 1.00 88.19 98 ASN A N 1
ATOM 794 C CA . ASN A 1 98 ? -26.959 14.689 33.965 1.00 88.19 98 ASN A CA 1
ATOM 795 C C . ASN A 1 98 ? -25.777 13.845 34.465 1.00 88.19 98 ASN A C 1
ATOM 797 O O . ASN A 1 98 ? -25.354 12.886 33.817 1.00 88.19 98 ASN A O 1
ATOM 801 N N . LYS A 1 99 ? -25.263 14.195 35.651 1.00 85.50 99 LYS A N 1
ATOM 802 C CA . LYS A 1 99 ? -24.101 13.545 36.286 1.00 85.50 99 LYS A CA 1
ATOM 803 C C . LYS A 1 99 ? -24.267 12.029 36.462 1.00 85.50 99 LYS A C 1
ATOM 805 O O . LYS A 1 99 ? -23.295 11.291 36.318 1.00 85.50 99 LYS A O 1
ATOM 810 N N . HIS A 1 100 ? -25.484 11.546 36.727 1.00 87.12 100 HIS A N 1
ATOM 811 C CA . HIS A 1 100 ? -25.755 10.112 36.875 1.00 87.12 100 HIS A CA 1
ATOM 812 C C . HIS A 1 100 ? -25.626 9.370 35.535 1.00 87.12 100 HIS A C 1
ATOM 814 O O . HIS A 1 100 ? -24.967 8.331 35.446 1.00 87.12 100 HIS A O 1
ATOM 820 N N . LYS A 1 101 ? -26.209 9.930 34.466 1.00 85.12 101 LYS A N 1
ATOM 821 C CA . LYS A 1 101 ? -26.106 9.374 33.109 1.00 85.12 101 LYS A CA 1
ATOM 822 C C . LYS A 1 101 ? -24.668 9.451 32.584 1.00 85.12 101 LYS A C 1
ATOM 824 O O . LYS A 1 101 ? -24.201 8.483 31.990 1.00 85.12 101 LYS A O 1
ATOM 829 N N . LEU A 1 102 ? -23.947 10.536 32.882 1.00 88.12 102 LEU A N 1
ATOM 830 C CA . LEU A 1 102 ? -22.540 10.703 32.510 1.00 88.12 102 LEU A CA 1
ATOM 831 C C . LEU A 1 102 ? -21.658 9.611 33.136 1.00 88.12 102 LEU A C 1
ATOM 833 O O . LEU A 1 102 ? -20.945 8.920 32.417 1.00 88.12 102 LEU A O 1
ATOM 837 N N . LYS A 1 103 ? -21.791 9.368 34.448 1.00 87.69 103 LYS A N 1
ATOM 838 C CA . LYS A 1 103 ? -21.026 8.333 35.166 1.00 87.69 103 LYS A CA 1
ATOM 839 C C . LYS A 1 103 ? -21.308 6.920 34.635 1.00 87.69 103 LYS A C 1
ATOM 841 O O . LYS A 1 103 ? -20.404 6.093 34.530 1.00 87.69 103 LYS A O 1
ATOM 846 N N . LYS A 1 104 ? -22.559 6.641 34.243 1.00 88.31 104 LYS A N 1
ATOM 847 C CA . LYS A 1 104 ? -22.938 5.373 33.593 1.00 88.31 104 LYS A CA 1
ATOM 848 C C . LYS A 1 104 ? -22.277 5.215 32.216 1.00 88.31 104 LYS A C 1
ATOM 850 O O . LYS A 1 104 ? -21.775 4.136 31.904 1.00 88.31 104 LYS A O 1
ATOM 855 N N . LEU A 1 105 ? -22.263 6.2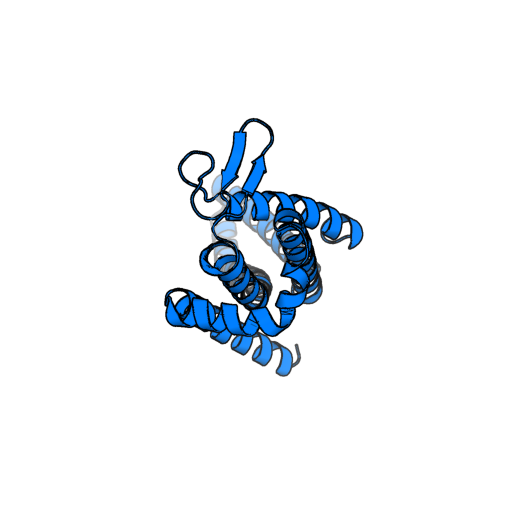76 31.408 1.00 87.50 105 LEU A N 1
ATOM 856 C CA . LEU A 1 105 ? -21.646 6.277 30.076 1.00 87.50 105 LEU A CA 1
ATOM 857 C C . LEU A 1 105 ? -20.112 6.229 30.143 1.00 87.50 105 LEU A C 1
ATOM 859 O O . LEU A 1 105 ? -19.484 5.567 29.318 1.00 87.50 105 LEU A O 1
ATOM 863 N N . GLU A 1 106 ? -19.496 6.835 31.157 1.00 85.56 106 GLU A N 1
ATOM 864 C CA . GLU A 1 106 ? -18.061 6.692 31.430 1.00 85.56 106 GLU A CA 1
ATOM 865 C C . GLU A 1 106 ? -17.675 5.236 31.706 1.00 85.56 106 GLU A C 1
ATOM 867 O O . GLU A 1 106 ? -16.694 4.751 31.142 1.00 85.56 106 GLU A O 1
ATOM 872 N N . GLY A 1 107 ? -18.487 4.497 32.471 1.00 85.06 107 GLY A N 1
ATOM 873 C CA . GLY A 1 107 ? -18.287 3.057 32.677 1.00 85.06 107 GLY A CA 1
ATOM 874 C C . GLY A 1 107 ? -18.348 2.244 31.375 1.00 85.06 107 GLY A C 1
ATOM 875 O O . GLY A 1 107 ? -17.665 1.230 31.230 1.00 85.06 107 GLY A O 1
ATOM 876 N N . GLN A 1 108 ? -19.109 2.713 30.384 1.00 87.38 108 GLN A N 1
ATOM 877 C CA . GLN A 1 108 ? -19.189 2.092 29.059 1.00 87.38 108 GLN A CA 1
ATOM 878 C C . GLN A 1 108 ? -18.061 2.529 28.113 1.00 87.38 108 GLN A C 1
ATOM 880 O O . GLN A 1 108 ? -17.794 1.833 27.132 1.00 87.38 108 GLN A O 1
ATOM 885 N N . ARG A 1 109 ? -17.334 3.614 28.415 1.00 85.88 109 ARG A N 1
ATOM 886 C CA . ARG A 1 109 ? -16.223 4.121 27.591 1.00 85.88 109 ARG A CA 1
ATOM 887 C C . ARG A 1 109 ? -15.151 3.058 27.354 1.00 85.88 109 ARG A C 1
ATOM 889 O O . ARG A 1 109 ? -14.659 2.938 26.237 1.00 85.88 109 ARG A O 1
ATOM 896 N N . ALA A 1 110 ? -14.836 2.242 28.361 1.00 87.00 110 ALA A N 1
ATOM 897 C CA . ALA A 1 110 ? -13.887 1.135 28.220 1.00 87.00 110 ALA A CA 1
ATOM 898 C C . ALA A 1 110 ? -14.355 0.092 27.185 1.00 87.00 110 ALA A C 1
ATOM 900 O O . ALA A 1 110 ? -13.565 -0.367 26.359 1.00 87.00 110 ALA A O 1
ATOM 901 N N . LYS A 1 111 ? -15.656 -0.231 27.171 1.00 88.19 111 LYS A N 1
ATOM 902 C CA . LYS A 1 111 ? -16.261 -1.125 26.170 1.00 88.19 111 LYS A CA 1
ATOM 903 C C . LYS A 1 111 ? -16.185 -0.514 24.767 1.00 88.19 111 LYS A C 1
ATOM 905 O O . LYS A 1 111 ? -15.831 -1.215 23.822 1.00 88.19 111 LYS A O 1
ATOM 910 N N . MET A 1 112 ? -16.440 0.789 24.646 1.00 89.50 112 MET A N 1
ATOM 911 C CA . MET A 1 112 ? -16.346 1.514 23.373 1.00 89.50 112 MET A CA 1
ATOM 912 C C . MET A 1 112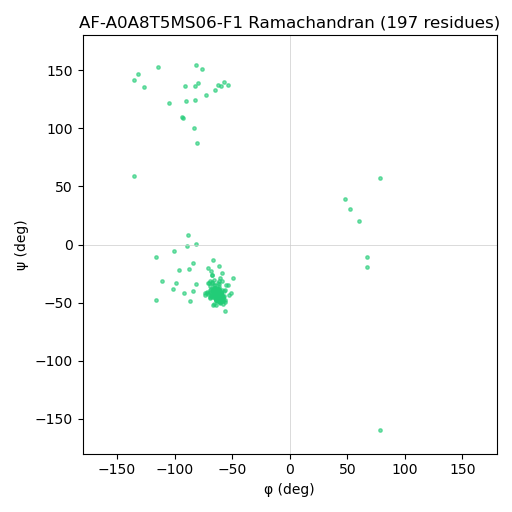 ? -14.914 1.578 22.837 1.00 89.50 112 MET A C 1
ATOM 914 O O . MET A 1 112 ? -14.700 1.353 21.648 1.00 89.50 112 MET A O 1
ATOM 918 N N . MET A 1 113 ? -13.927 1.802 23.708 1.00 88.56 113 MET A N 1
ATOM 919 C CA . MET A 1 113 ? -12.506 1.763 23.344 1.00 88.56 113 MET A CA 1
ATOM 920 C C . MET A 1 113 ? -12.078 0.371 22.875 1.00 88.56 113 MET A C 1
ATOM 922 O O . MET A 1 113 ? -11.378 0.239 21.871 1.00 88.56 113 MET A O 1
ATOM 926 N N . LYS A 1 114 ? -12.532 -0.687 23.559 1.00 88.44 114 LYS A N 1
ATOM 927 C CA . LYS A 1 114 ? -12.267 -2.067 23.135 1.00 88.44 114 LYS A CA 1
ATOM 928 C C . LYS A 1 114 ? -12.850 -2.343 21.747 1.00 88.44 114 LYS A C 1
ATOM 930 O O . LYS A 1 114 ? -12.144 -2.861 20.888 1.00 88.44 114 LYS A O 1
ATOM 935 N N . MET A 1 115 ? -14.094 -1.932 21.509 1.00 87.69 115 MET A N 1
ATOM 936 C CA . MET A 1 115 ? -14.745 -2.077 20.207 1.00 87.69 115 MET A CA 1
ATOM 937 C C . MET A 1 115 ? -14.022 -1.285 19.105 1.00 87.69 115 MET A C 1
ATOM 939 O O . MET A 1 115 ? -13.814 -1.803 18.011 1.00 87.69 115 MET A O 1
ATOM 943 N N . GLN A 1 116 ? -13.561 -0.065 19.398 1.00 85.94 116 GLN A N 1
ATOM 944 C CA . GLN A 1 116 ? -12.750 0.725 18.468 1.00 85.94 116 GLN A CA 1
ATOM 945 C C . GLN A 1 116 ? -11.425 0.025 18.133 1.00 85.94 116 GLN A C 1
ATOM 947 O O . GLN A 1 116 ? -11.030 -0.024 16.969 1.00 85.94 116 GLN A O 1
ATOM 952 N N . SER A 1 117 ? -10.755 -0.563 19.129 1.00 88.00 117 SER A N 1
ATOM 953 C CA . SER A 1 117 ? -9.534 -1.349 18.915 1.00 88.00 117 SER A CA 1
ATOM 954 C C . SER A 1 117 ? -9.792 -2.583 18.044 1.00 88.00 117 SER A C 1
ATOM 956 O O . SER A 1 117 ? -8.995 -2.898 17.162 1.00 88.00 117 SER A O 1
ATOM 958 N N . GLU A 1 118 ? -10.917 -3.270 18.246 1.00 84.75 118 GLU A N 1
ATOM 959 C CA . GLU A 1 118 ? -11.321 -4.409 17.416 1.00 84.75 118 GLU A CA 1
ATOM 960 C C . GLU A 1 118 ? -11.603 -3.991 15.965 1.00 84.75 118 GLU A C 1
ATOM 962 O O . GLU A 1 118 ? -11.097 -4.636 15.047 1.00 84.75 118 GLU A O 1
ATOM 967 N N . MET A 1 119 ? -12.306 -2.875 15.741 1.00 83.88 119 MET A N 1
ATOM 968 C CA . MET A 1 119 ? -12.490 -2.300 14.400 1.00 83.88 119 MET A CA 1
ATOM 969 C C . MET A 1 119 ? -11.153 -1.948 13.741 1.00 83.88 119 MET A C 1
ATOM 971 O O . MET A 1 119 ? -10.924 -2.254 12.574 1.00 83.88 119 MET A O 1
ATOM 975 N N . MET A 1 120 ? -10.248 -1.335 14.501 1.00 84.50 120 MET A N 1
ATOM 976 C CA . MET A 1 120 ? -8.923 -0.970 14.018 1.00 84.50 120 MET A CA 1
ATOM 977 C C . MET A 1 120 ? -8.130 -2.216 13.592 1.00 84.50 120 MET A C 1
ATOM 979 O O . MET A 1 120 ? -7.537 -2.234 12.516 1.00 84.50 120 MET A O 1
ATOM 983 N N . LYS A 1 121 ? -8.187 -3.307 14.368 1.00 82.31 121 LYS A N 1
ATOM 984 C CA . LYS A 1 121 ? -7.589 -4.600 13.986 1.00 82.31 121 LYS A CA 1
ATOM 985 C C . LYS A 1 121 ? -8.195 -5.156 12.697 1.00 82.31 121 LYS A C 1
ATOM 987 O O . LYS A 1 121 ? -7.450 -5.649 11.856 1.00 82.31 121 LYS A O 1
ATOM 992 N N . GLN A 1 122 ? -9.514 -5.057 12.519 1.00 82.00 122 GLN A N 1
ATOM 993 C CA . GLN A 1 122 ? -10.185 -5.480 11.282 1.00 82.00 122 GLN A CA 1
ATOM 994 C C . GLN A 1 122 ? -9.710 -4.687 10.055 1.00 82.00 122 GLN A C 1
ATOM 996 O O . GLN A 1 122 ? -9.629 -5.253 8.972 1.00 82.00 122 GLN A O 1
ATOM 1001 N N . GLN A 1 123 ? -9.334 -3.415 10.218 1.00 80.81 123 GLN A N 1
ATOM 1002 C CA . GLN A 1 123 ? -8.779 -2.588 9.137 1.00 80.81 123 GLN A CA 1
ATOM 1003 C C . GLN A 1 123 ? -7.279 -2.822 8.899 1.00 80.81 123 GLN A C 1
ATOM 1005 O O . GLN A 1 123 ? -6.823 -2.785 7.755 1.00 80.81 123 GLN A O 1
ATOM 1010 N N . PHE A 1 124 ? -6.509 -3.113 9.951 1.00 83.12 124 PHE A N 1
ATOM 1011 C CA . PHE A 1 124 ? -5.076 -3.397 9.827 1.00 83.12 124 PHE A CA 1
ATOM 1012 C C . PHE A 1 124 ? -4.778 -4.724 9.140 1.00 83.12 124 PHE A C 1
ATOM 1014 O O . PHE A 1 124 ? -3.779 -4.817 8.429 1.00 83.12 124 PHE A O 1
ATOM 1021 N N . LYS A 1 125 ? -5.630 -5.742 9.322 1.00 81.19 125 LYS A N 1
ATOM 1022 C CA . LYS A 1 125 ? -5.436 -7.045 8.674 1.00 81.19 125 LYS A CA 1
ATOM 1023 C C . LYS A 1 125 ? -5.333 -6.907 7.147 1.00 81.19 125 LYS A C 1
ATOM 1025 O O . LYS A 1 125 ? -4.280 -7.259 6.619 1.00 81.19 125 LYS A O 1
ATOM 1030 N N . PRO A 1 126 ? -6.325 -6.335 6.427 1.00 82.88 126 PRO A N 1
ATOM 1031 C CA . PRO A 1 126 ? -6.206 -6.086 4.994 1.00 82.88 126 PRO A CA 1
ATOM 1032 C C . PRO A 1 126 ? -4.949 -5.304 4.648 1.00 82.88 126 PRO A C 1
ATOM 1034 O O . PRO A 1 126 ? -4.253 -5.679 3.717 1.00 82.88 126 PRO A O 1
ATOM 1037 N N . MET A 1 127 ? -4.626 -4.261 5.417 1.00 83.56 127 MET A N 1
ATOM 1038 C CA . MET A 1 127 ? -3.454 -3.428 5.163 1.00 83.56 127 MET A CA 1
ATOM 1039 C C . MET A 1 127 ? -2.170 -4.273 5.125 1.00 83.56 127 MET A C 1
ATOM 1041 O O . MET A 1 127 ? -1.438 -4.221 4.139 1.00 83.56 127 MET A O 1
ATOM 1045 N N . ALA A 1 128 ? -1.949 -5.125 6.129 1.00 83.12 128 ALA A N 1
ATOM 1046 C CA . ALA A 1 128 ? -0.779 -5.998 6.206 1.00 83.12 128 ALA A CA 1
ATOM 1047 C C . ALA A 1 128 ? -0.687 -6.966 5.017 1.00 83.12 128 ALA A C 1
ATOM 1049 O O . ALA A 1 128 ? 0.343 -7.032 4.348 1.00 83.12 128 ALA A O 1
ATOM 1050 N N . TYR A 1 129 ? -1.785 -7.654 4.690 1.00 84.25 129 TYR A N 1
ATOM 1051 C CA . TYR A 1 129 ? -1.823 -8.563 3.540 1.00 84.25 129 TYR A CA 1
ATOM 1052 C C . TYR A 1 129 ? -1.616 -7.827 2.213 1.00 84.25 129 TYR A C 1
ATOM 1054 O O . TYR A 1 129 ? -0.907 -8.316 1.336 1.00 84.25 129 TYR A O 1
ATOM 1062 N N . THR A 1 130 ? -2.192 -6.632 2.059 1.00 85.81 130 THR A N 1
ATOM 1063 C CA . THR A 1 130 ? -2.020 -5.842 0.834 1.00 85.81 130 THR A CA 1
ATOM 1064 C C . THR A 1 130 ? -0.578 -5.390 0.643 1.00 85.81 130 THR A C 1
ATOM 1066 O O . THR A 1 130 ? -0.114 -5.380 -0.494 1.00 85.81 130 THR A O 1
ATOM 1069 N N . MET A 1 131 ? 0.163 -5.085 1.714 1.00 85.62 131 MET A N 1
ATOM 1070 C CA . MET A 1 131 ? 1.579 -4.704 1.619 1.00 85.62 131 MET A CA 1
ATOM 1071 C C . MET A 1 131 ? 2.453 -5.845 1.104 1.00 85.62 131 MET A C 1
ATOM 1073 O O . MET A 1 131 ? 3.338 -5.594 0.292 1.00 85.62 131 MET A O 1
ATOM 1077 N N . LEU A 1 132 ? 2.176 -7.089 1.509 1.00 85.12 132 LEU A N 1
ATOM 1078 C CA . LEU A 1 132 ? 2.926 -8.262 1.043 1.00 85.12 132 LEU A CA 1
ATOM 1079 C C . LEU A 1 132 ? 2.875 -8.444 -0.473 1.00 85.12 132 LEU A C 1
ATOM 1081 O O . LEU A 1 132 ? 3.824 -8.948 -1.058 1.00 85.12 132 LEU A O 1
ATOM 1085 N N . ILE A 1 133 ? 1.772 -8.037 -1.099 1.00 85.12 133 ILE A N 1
ATOM 1086 C CA . ILE A 1 133 ? 1.583 -8.128 -2.551 1.00 85.12 133 ILE A CA 1
ATOM 1087 C C . ILE A 1 133 ? 2.032 -6.838 -3.237 1.00 85.12 133 ILE A C 1
ATOM 1089 O O . ILE A 1 133 ? 2.681 -6.863 -4.281 1.00 85.12 133 ILE A O 1
ATOM 1093 N N . THR A 1 134 ? 1.700 -5.695 -2.641 1.00 86.31 134 THR A N 1
ATOM 1094 C CA . THR A 1 134 ? 1.961 -4.383 -3.234 1.00 86.31 134 THR A CA 1
ATOM 1095 C C . THR A 1 134 ? 3.455 -4.083 -3.273 1.00 86.31 134 THR A C 1
ATOM 1097 O O . THR A 1 134 ? 3.930 -3.596 -4.291 1.00 86.31 134 THR A O 1
ATOM 1100 N N . LEU A 1 135 ? 4.215 -4.399 -2.217 1.00 87.94 135 LEU A N 1
ATOM 1101 C CA . LEU A 1 135 ? 5.644 -4.071 -2.149 1.00 87.94 135 LEU A CA 1
ATOM 1102 C C . LEU A 1 135 ? 6.483 -4.785 -3.220 1.00 87.94 135 LEU A C 1
ATOM 1104 O O . LEU A 1 135 ? 7.232 -4.090 -3.904 1.00 87.94 135 LEU A O 1
ATOM 1108 N N . PRO A 1 136 ? 6.354 -6.107 -3.452 1.00 88.50 136 PRO A N 1
ATOM 1109 C CA . PRO A 1 136 ? 7.062 -6.762 -4.552 1.00 88.50 136 PRO A CA 1
ATOM 1110 C C . PRO A 1 136 ? 6.687 -6.200 -5.925 1.00 88.50 136 PRO A C 1
ATOM 1112 O O . PRO A 1 136 ? 7.568 -5.953 -6.745 1.00 88.50 136 PRO A O 1
ATOM 1115 N N . ILE A 1 137 ? 5.399 -5.925 -6.164 1.00 89.44 137 ILE A N 1
ATOM 1116 C CA . ILE A 1 137 ? 4.935 -5.356 -7.437 1.00 89.44 137 ILE A CA 1
ATOM 1117 C C . ILE A 1 137 ? 5.504 -3.950 -7.652 1.00 89.44 137 ILE A C 1
ATOM 1119 O O . ILE A 1 137 ? 5.983 -3.640 -8.739 1.00 89.44 137 ILE A O 1
ATOM 1123 N N . PHE A 1 138 ? 5.503 -3.110 -6.616 1.00 88.50 138 PHE A N 1
ATOM 1124 C CA . PHE A 1 138 ? 6.111 -1.781 -6.674 1.00 88.50 138 PHE A CA 1
ATOM 1125 C C . PHE A 1 138 ? 7.631 -1.842 -6.825 1.00 88.50 138 PHE A C 1
ATOM 1127 O O . PHE A 1 138 ? 8.191 -1.035 -7.559 1.00 88.50 138 PHE A O 1
ATOM 1134 N N . GLY A 1 139 ? 8.298 -2.794 -6.168 1.00 88.38 139 GLY A N 1
ATOM 1135 C CA . GLY A 1 139 ? 9.736 -3.020 -6.319 1.00 88.38 139 GLY A CA 1
ATOM 1136 C C . GLY A 1 139 ? 10.105 -3.417 -7.742 1.00 88.38 139 GLY A C 1
ATOM 1137 O O . GLY A 1 139 ? 11.038 -2.861 -8.315 1.00 88.38 139 GLY A O 1
ATOM 1138 N N . TRP A 1 140 ? 9.316 -4.301 -8.353 1.00 90.94 140 TRP A N 1
ATOM 1139 C CA . TRP A 1 140 ? 9.483 -4.639 -9.761 1.00 90.94 140 TRP A CA 1
ATOM 1140 C C . TRP A 1 140 ? 9.198 -3.462 -10.681 1.00 90.94 140 TRP A C 1
ATOM 1142 O O . TRP A 1 140 ? 9.968 -3.213 -11.598 1.00 90.94 140 TRP A O 1
ATOM 1152 N N . LEU A 1 141 ? 8.126 -2.709 -10.429 1.00 89.50 141 LEU A N 1
ATOM 1153 C CA . LEU A 1 141 ? 7.796 -1.548 -11.247 1.00 89.50 141 LEU A CA 1
ATOM 1154 C C . LEU A 1 141 ? 8.895 -0.479 -11.173 1.00 89.50 141 LEU A C 1
ATOM 1156 O O . LEU A 1 141 ? 9.243 0.117 -12.189 1.00 89.50 141 LEU A O 1
ATOM 1160 N N . TYR A 1 142 ? 9.481 -0.280 -9.992 1.00 88.44 142 TYR A N 1
ATOM 1161 C CA . TYR A 1 142 ? 10.653 0.570 -9.815 1.00 88.44 142 TYR A CA 1
ATOM 1162 C C . TYR A 1 142 ? 11.839 0.049 -10.640 1.00 88.44 142 TYR A C 1
ATOM 1164 O O . TYR A 1 142 ? 12.413 0.798 -11.424 1.00 88.44 142 TYR A O 1
ATOM 1172 N N . TYR A 1 143 ? 12.159 -1.241 -10.542 1.00 88.62 143 TYR A N 1
ATOM 1173 C CA . TYR A 1 143 ? 13.223 -1.864 -11.335 1.00 88.62 143 TYR A CA 1
ATOM 1174 C C . TYR A 1 143 ? 12.978 -1.752 -12.854 1.00 88.62 143 TYR A C 1
ATOM 1176 O O . TYR A 1 143 ? 13.884 -1.423 -13.618 1.00 88.62 143 TYR A O 1
ATOM 1184 N N . LEU A 1 144 ? 11.737 -1.939 -13.304 1.00 89.19 144 LEU A N 1
ATOM 1185 C CA . LEU A 1 144 ? 11.343 -1.784 -14.701 1.00 89.19 144 LEU A CA 1
ATOM 1186 C C . LEU A 1 144 ? 11.589 -0.353 -15.193 1.00 89.19 144 LEU A C 1
ATOM 1188 O O . LEU A 1 144 ? 12.213 -0.164 -16.232 1.00 89.19 144 LEU A O 1
ATOM 1192 N N . VAL A 1 145 ? 11.118 0.643 -14.439 1.00 88.44 145 VAL A N 1
ATOM 1193 C CA . VAL A 1 145 ? 11.192 2.059 -14.827 1.00 88.44 145 VAL A CA 1
ATOM 1194 C C . VAL A 1 145 ? 12.617 2.597 -14.753 1.00 88.44 145 VAL A C 1
ATOM 1196 O O . VAL A 1 145 ? 13.015 3.347 -15.631 1.00 88.44 145 VAL A O 1
ATOM 1199 N N . PHE A 1 146 ? 13.387 2.248 -13.722 1.00 87.25 146 PHE A N 1
ATOM 1200 C CA . PHE A 1 146 ? 14.702 2.852 -13.483 1.00 87.25 146 PHE A CA 1
ATOM 1201 C C . PHE A 1 146 ? 15.875 2.036 -14.031 1.00 87.25 146 PHE A C 1
ATOM 1203 O O . PHE A 1 146 ? 16.944 2.602 -14.244 1.00 87.25 146 PHE A O 1
ATOM 1210 N N . THR A 1 147 ? 15.709 0.730 -14.257 1.00 85.75 147 THR A N 1
ATOM 1211 C CA . THR A 1 147 ? 16.808 -0.153 -14.686 1.00 85.75 147 THR A CA 1
ATOM 1212 C C . THR A 1 147 ? 16.584 -0.737 -16.073 1.00 85.75 147 THR A C 1
ATOM 1214 O O . THR A 1 147 ? 17.491 -0.689 -16.897 1.00 85.75 147 THR A O 1
ATOM 1217 N N . LEU A 1 148 ? 15.397 -1.282 -16.356 1.00 85.00 148 LEU A N 1
ATOM 1218 C CA . LEU A 1 148 ? 15.148 -1.956 -17.637 1.00 85.00 148 LEU A CA 1
ATOM 1219 C C . LEU A 1 148 ? 14.767 -0.988 -18.760 1.00 85.00 148 LEU A C 1
ATOM 1221 O O . LEU A 1 148 ? 15.179 -1.178 -19.902 1.00 85.00 148 LEU A O 1
ATOM 1225 N N . GLN A 1 149 ? 13.957 0.026 -18.455 1.00 87.06 149 GLN A N 1
ATOM 1226 C CA . GLN A 1 149 ? 13.411 0.959 -19.441 1.00 87.06 149 GLN A CA 1
ATOM 1227 C C . GLN A 1 149 ? 13.494 2.426 -18.961 1.00 87.06 149 GLN A C 1
ATOM 1229 O O . GLN A 1 149 ? 12.464 3.100 -18.879 1.00 87.06 149 GLN A O 1
ATOM 1234 N N . PRO A 1 150 ? 14.702 2.953 -18.669 1.00 85.19 150 PRO A N 1
ATOM 1235 C CA . PRO A 1 150 ? 14.882 4.313 -18.140 1.00 85.19 150 PRO A CA 1
ATOM 1236 C C . PRO A 1 150 ? 14.404 5.415 -19.094 1.00 85.19 150 PRO A C 1
ATOM 1238 O O . PRO A 1 150 ? 13.870 6.430 -18.651 1.00 85.19 150 PRO A O 1
ATOM 1241 N N . GLU A 1 151 ? 14.527 5.186 -20.401 1.00 85.75 151 GLU A N 1
ATOM 1242 C CA . GLU A 1 151 ? 14.133 6.132 -21.456 1.00 85.75 151 GLU A CA 1
ATOM 1243 C C . GLU A 1 151 ? 12.665 5.986 -21.883 1.00 85.75 151 GLU A C 1
ATOM 1245 O O . GLU A 1 151 ? 12.224 6.569 -22.877 1.00 85.75 151 GLU A O 1
ATOM 1250 N N . ALA A 1 152 ? 11.879 5.174 -21.170 1.00 86.31 152 ALA A N 1
ATOM 1251 C CA . ALA A 1 152 ? 10.488 4.975 -21.526 1.00 86.31 152 ALA A CA 1
ATOM 1252 C C . ALA A 1 152 ? 9.693 6.272 -21.364 1.00 86.31 152 ALA A C 1
ATOM 1254 O O . ALA A 1 152 ? 9.755 6.947 -20.331 1.00 86.31 152 ALA A O 1
ATOM 1255 N N . THR A 1 153 ? 8.894 6.589 -22.382 1.00 88.00 153 THR A N 1
ATOM 1256 C CA . THR A 1 153 ? 8.066 7.791 -22.407 1.00 88.00 153 THR A CA 1
ATOM 1257 C C . THR A 1 153 ? 6.580 7.465 -22.403 1.00 88.00 153 THR A C 1
ATOM 1259 O O . THR A 1 153 ? 6.132 6.411 -22.862 1.00 88.00 153 THR A O 1
ATOM 1262 N N . ILE A 1 154 ? 5.796 8.395 -21.867 1.00 87.56 154 ILE A N 1
ATOM 1263 C CA . ILE A 1 154 ? 4.339 8.386 -21.927 1.00 87.56 154 ILE A CA 1
ATOM 1264 C C . ILE A 1 154 ? 3.829 9.753 -22.359 1.00 87.56 154 ILE A C 1
ATOM 1266 O O . ILE A 1 154 ? 4.408 10.787 -22.028 1.00 87.56 154 ILE A O 1
ATOM 1270 N N . ILE A 1 155 ? 2.725 9.750 -23.099 1.00 88.00 155 ILE A N 1
ATOM 1271 C CA . ILE A 1 155 ? 2.013 10.961 -23.487 1.00 88.00 155 ILE A CA 1
ATOM 1272 C C . ILE A 1 155 ? 0.921 11.201 -22.449 1.00 88.00 155 ILE A C 1
ATOM 1274 O O . ILE A 1 155 ? -0.054 10.453 -22.379 1.00 88.00 155 ILE A O 1
ATOM 1278 N N . LEU A 1 156 ? 1.089 12.241 -21.635 1.00 85.19 156 LEU A N 1
ATOM 1279 C CA . LEU A 1 156 ? 0.063 12.674 -20.695 1.00 85.19 156 LEU A CA 1
ATOM 1280 C C . LEU A 1 156 ? -0.838 13.730 -21.349 1.00 85.19 156 LEU A C 1
ATOM 1282 O O . LEU A 1 156 ? -0.325 14.671 -21.970 1.00 85.19 156 LEU A O 1
ATOM 1286 N N . PRO A 1 157 ? -2.170 13.643 -21.171 1.00 80.25 157 PRO A N 1
ATOM 1287 C CA . PRO A 1 157 ? -3.061 14.703 -21.617 1.00 80.25 157 PRO A CA 1
ATOM 1288 C C . PRO A 1 157 ? -2.681 16.006 -20.902 1.00 80.25 157 PRO A C 1
ATOM 1290 O O . PRO A 1 157 ? -2.392 16.005 -19.705 1.00 80.25 157 PRO A O 1
ATOM 1293 N N . PHE A 1 158 ? -2.635 17.111 -21.650 1.00 81.19 158 PHE A N 1
ATOM 1294 C CA . PHE A 1 158 ? -2.275 18.461 -21.177 1.00 81.19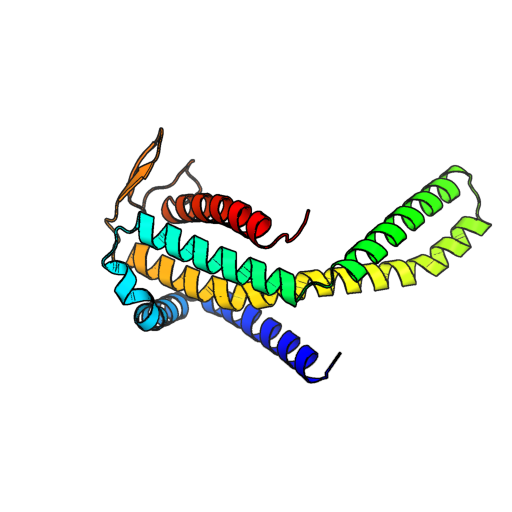 158 PHE A CA 1
ATOM 1295 C C . PHE A 1 158 ? -0.813 18.680 -20.731 1.00 81.19 158 PHE A C 1
ATOM 1297 O O . PHE A 1 158 ? -0.410 19.828 -20.573 1.00 81.19 158 PHE A O 1
ATOM 1304 N N . TYR A 1 159 ? -0.003 17.626 -20.575 1.00 79.69 159 TYR A N 1
ATOM 1305 C CA . TYR A 1 159 ? 1.401 17.716 -20.128 1.00 79.69 159 TYR A CA 1
ATOM 1306 C C . TYR A 1 159 ? 2.432 17.251 -21.172 1.00 79.69 159 TYR A C 1
ATOM 1308 O O . TYR A 1 159 ? 3.627 17.501 -20.993 1.00 79.69 159 TYR A O 1
ATOM 1316 N N . GLY A 1 160 ? 1.987 16.619 -22.263 1.00 84.75 160 GLY A N 1
ATOM 1317 C CA . GLY A 1 160 ? 2.840 16.201 -23.378 1.00 84.75 160 GLY A CA 1
ATOM 1318 C C . GLY A 1 160 ? 3.635 14.922 -23.102 1.00 84.75 160 GLY A C 1
ATOM 1319 O O . GLY A 1 160 ? 3.270 14.121 -22.240 1.00 84.75 160 GLY A O 1
ATOM 1320 N N . ILE A 1 161 ? 4.711 14.721 -23.870 1.00 86.12 161 ILE A N 1
ATOM 1321 C CA . ILE A 1 161 ? 5.618 13.570 -23.742 1.00 86.12 161 ILE A CA 1
ATOM 1322 C C . ILE A 1 161 ? 6.464 13.741 -22.474 1.00 86.12 161 ILE A C 1
ATOM 1324 O O . ILE A 1 161 ? 7.072 14.796 -22.270 1.00 86.12 161 ILE A O 1
ATOM 1328 N N . LYS A 1 162 ? 6.495 12.708 -21.629 1.00 88.12 162 LYS A N 1
ATOM 1329 C CA . LYS A 1 162 ? 7.274 12.666 -20.388 1.00 88.12 162 LYS A CA 1
ATOM 1330 C C . LYS A 1 162 ? 8.012 11.349 -20.218 1.00 88.12 162 LYS A C 1
ATOM 1332 O O . LYS A 1 162 ? 7.453 10.295 -20.514 1.00 88.12 162 LYS A O 1
ATOM 1337 N N . ILE A 1 163 ? 9.233 11.418 -19.701 1.00 85.38 163 ILE A N 1
ATOM 1338 C CA . ILE A 1 163 ? 10.069 10.265 -19.353 1.00 85.38 163 ILE A CA 1
ATOM 1339 C C . ILE A 1 163 ? 9.647 9.750 -17.978 1.00 85.38 163 ILE A C 1
ATOM 1341 O O . ILE A 1 163 ? 9.644 10.498 -17.000 1.00 85.38 163 ILE A O 1
ATOM 1345 N N . LEU A 1 164 ? 9.300 8.467 -17.877 1.00 83.25 164 LEU A N 1
ATOM 1346 C CA . LEU A 1 164 ? 8.730 7.902 -16.651 1.00 83.25 164 LEU A CA 1
ATOM 1347 C C . LEU A 1 164 ? 9.690 7.951 -15.456 1.00 83.25 164 LEU A C 1
ATOM 1349 O O . LEU A 1 164 ? 9.231 8.187 -14.337 1.00 83.25 164 LEU A O 1
ATOM 1353 N N . ALA A 1 165 ? 10.986 7.731 -15.687 1.00 83.44 165 ALA A N 1
ATOM 1354 C CA . ALA A 1 165 ? 12.000 7.669 -14.637 1.00 83.44 165 ALA A CA 1
ATOM 1355 C C . ALA A 1 165 ? 12.345 9.052 -14.057 1.00 83.44 165 ALA A C 1
ATOM 1357 O O . ALA A 1 165 ? 12.445 9.215 -12.839 1.00 83.44 165 ALA A O 1
ATOM 1358 N N . THR A 1 166 ? 12.500 10.053 -14.924 1.00 84.12 166 THR A N 1
ATOM 1359 C CA . THR A 1 166 ? 13.091 11.349 -14.551 1.00 84.12 166 THR A CA 1
ATOM 1360 C C . THR A 1 166 ? 12.046 12.436 -14.339 1.00 84.12 166 THR A C 1
ATOM 1362 O O . THR A 1 166 ? 12.174 13.253 -13.420 1.00 84.12 166 THR A O 1
ATOM 1365 N N . ASP A 1 167 ? 10.994 12.456 -15.160 1.00 85.75 167 ASP A N 1
ATOM 1366 C CA . ASP A 1 167 ? 10.040 13.553 -15.131 1.00 85.75 167 ASP A CA 1
ATOM 1367 C C . ASP A 1 167 ? 9.085 13.464 -13.940 1.00 85.75 167 ASP A C 1
ATOM 1369 O O . ASP A 1 167 ? 8.727 12.398 -13.425 1.00 85.75 167 ASP A O 1
ATOM 1373 N N . ARG A 1 168 ? 8.633 14.644 -13.508 1.00 86.69 168 ARG A N 1
ATOM 1374 C CA . ARG A 1 168 ? 7.707 14.805 -12.388 1.00 86.69 168 ARG A CA 1
ATOM 1375 C C . ARG A 1 168 ? 6.497 15.630 -12.795 1.00 86.69 168 ARG A C 1
ATOM 1377 O O . ARG A 1 168 ? 6.621 16.694 -13.400 1.00 86.69 168 ARG A O 1
ATOM 1384 N N . VAL A 1 169 ? 5.324 15.165 -12.389 1.00 84.94 169 VAL A N 1
ATOM 1385 C CA . VAL A 1 169 ? 4.063 15.900 -12.453 1.00 84.94 169 VAL A CA 1
ATOM 1386 C C . VAL A 1 169 ? 3.974 16.823 -11.240 1.00 84.94 169 VAL A C 1
ATOM 1388 O O . VAL A 1 169 ? 4.314 16.435 -10.119 1.00 84.94 169 VAL A O 1
ATOM 1391 N N . LEU A 1 170 ? 3.543 18.068 -11.467 1.00 79.75 170 LEU A N 1
ATOM 1392 C CA . LEU A 1 170 ? 3.391 19.089 -10.420 1.00 79.75 170 LEU A CA 1
ATOM 1393 C C . LEU A 1 170 ? 4.658 19.282 -9.559 1.00 79.75 170 LEU A C 1
ATOM 1395 O O . LEU A 1 170 ? 4.558 19.610 -8.384 1.00 79.75 170 LEU A O 1
ATOM 1399 N N . ARG A 1 171 ? 5.855 19.062 -10.129 1.00 79.50 171 ARG A N 1
ATOM 1400 C CA . ARG A 1 171 ? 7.185 19.185 -9.487 1.00 79.50 171 ARG A CA 1
ATOM 1401 C C . ARG A 1 171 ? 7.509 18.168 -8.380 1.00 79.50 171 ARG A C 1
ATOM 1403 O O . ARG A 1 171 ? 8.688 17.954 -8.103 1.00 79.50 171 ARG A O 1
ATOM 1410 N N . PHE A 1 172 ? 6.512 17.513 -7.792 1.00 82.62 172 PHE A N 1
ATOM 1411 C CA . PHE A 1 172 ? 6.697 16.651 -6.619 1.00 82.62 172 PHE A CA 1
ATOM 1412 C C . PHE A 1 172 ? 6.499 15.160 -6.899 1.00 82.62 172 PHE A C 1
ATOM 1414 O O . PHE A 1 172 ? 7.154 14.339 -6.263 1.00 82.62 172 PHE A O 1
ATOM 1421 N N . VAL A 1 173 ? 5.626 14.793 -7.841 1.00 86.50 173 VAL A N 1
ATOM 1422 C CA . VAL A 1 173 ? 5.214 13.394 -8.031 1.00 86.50 173 VAL A CA 1
ATOM 1423 C C . VAL A 1 173 ? 5.891 12.808 -9.272 1.00 86.50 173 VAL A C 1
ATOM 1425 O O . VAL A 1 173 ? 5.695 13.350 -10.357 1.00 86.50 173 VAL A O 1
ATOM 1428 N N . PRO A 1 174 ? 6.663 11.710 -9.170 1.00 88.81 174 PRO A N 1
ATOM 1429 C CA . PRO A 1 174 ? 7.222 11.030 -10.340 1.00 88.81 174 PRO A CA 1
ATOM 1430 C C . PRO A 1 174 ? 6.136 10.594 -11.331 1.00 88.81 174 PRO A C 1
ATOM 1432 O O . PRO A 1 174 ? 5.082 10.102 -10.919 1.00 88.81 174 PRO A O 1
ATOM 1435 N N . VAL A 1 175 ? 6.393 10.740 -12.633 1.00 89.31 175 VAL A N 1
ATOM 1436 C CA . VAL A 1 175 ? 5.410 10.431 -13.689 1.00 89.31 175 VAL A CA 1
ATOM 1437 C C . VAL A 1 175 ? 4.964 8.969 -13.650 1.00 89.31 175 VAL A C 1
ATOM 1439 O O . VAL A 1 175 ? 3.767 8.703 -13.756 1.00 89.31 175 VAL A O 1
ATOM 1442 N N . TRP A 1 176 ? 5.882 8.023 -13.429 1.00 87.06 176 TRP A N 1
ATOM 1443 C CA . TRP A 1 176 ? 5.535 6.600 -13.323 1.00 87.06 176 TRP A CA 1
ATOM 1444 C C . TRP A 1 176 ? 4.541 6.315 -12.186 1.00 87.06 176 TRP A C 1
ATOM 1446 O O . TRP A 1 176 ? 3.582 5.562 -12.366 1.00 87.06 176 TRP A O 1
ATOM 1456 N N . LEU A 1 177 ? 4.733 6.963 -11.032 1.00 88.69 177 LEU A N 1
ATOM 1457 C CA . LEU A 1 177 ? 3.878 6.805 -9.859 1.00 88.69 177 LEU A CA 1
ATOM 1458 C C . LEU A 1 177 ? 2.517 7.466 -10.086 1.00 88.69 177 LEU A C 1
ATOM 1460 O O . LEU A 1 177 ? 1.483 6.902 -9.732 1.00 88.69 177 LEU A O 1
ATOM 1464 N N . PHE A 1 178 ? 2.515 8.645 -10.709 1.00 89.94 178 PHE A N 1
ATOM 1465 C CA . PHE A 1 178 ? 1.294 9.356 -11.075 1.00 89.94 178 PHE A CA 1
ATOM 1466 C C . PHE A 1 178 ? 0.434 8.538 -12.046 1.00 89.94 178 PHE A C 1
ATOM 1468 O O . PHE A 1 178 ? -0.765 8.367 -11.821 1.00 89.94 178 PHE A O 1
ATOM 1475 N N . TRP A 1 179 ? 1.051 7.975 -13.088 1.00 89.56 179 TRP A N 1
ATOM 1476 C CA . TRP A 1 179 ? 0.352 7.128 -14.051 1.00 89.56 179 TRP A CA 1
ATOM 1477 C C . TRP A 1 179 ? -0.204 5.856 -13.403 1.00 89.56 179 TRP A C 1
ATOM 1479 O O . TRP A 1 179 ? -1.371 5.516 -13.610 1.00 89.56 179 TRP A O 1
ATOM 1489 N N . TYR A 1 180 ? 0.591 5.195 -12.553 1.00 89.88 180 TYR A N 1
ATOM 1490 C CA . TYR A 1 180 ? 0.127 4.050 -11.769 1.00 89.88 180 TYR A CA 1
ATOM 1491 C C . TYR A 1 180 ? -1.087 4.408 -10.903 1.00 89.88 180 TYR A C 1
ATOM 1493 O O . TYR A 1 180 ? -2.059 3.655 -10.860 1.00 89.88 180 TYR A O 1
ATOM 1501 N N . PHE A 1 181 ? -1.062 5.563 -10.234 1.00 89.44 181 PHE A N 1
ATOM 1502 C CA . PHE A 1 181 ? -2.158 6.010 -9.379 1.00 89.44 181 PHE A CA 1
ATOM 1503 C C . PHE A 1 181 ? -3.457 6.228 -10.163 1.00 89.44 181 PHE A C 1
ATOM 1505 O O . PHE A 1 181 ? -4.507 5.751 -9.731 1.00 89.44 181 PHE A O 1
ATOM 1512 N N . ILE A 1 182 ? -3.390 6.872 -11.334 1.00 89.94 182 ILE A N 1
ATOM 1513 C CA . ILE A 1 182 ? -4.552 7.041 -12.223 1.00 89.94 182 ILE A CA 1
ATOM 1514 C C . ILE A 1 182 ? -5.129 5.677 -12.609 1.00 89.94 182 ILE A C 1
ATOM 1516 O O . ILE A 1 182 ? -6.321 5.439 -12.414 1.00 89.94 182 ILE A O 1
ATOM 1520 N N . CYS A 1 183 ? -4.282 4.762 -13.090 1.00 90.44 183 CYS A N 1
ATOM 1521 C CA . CYS A 1 183 ? -4.714 3.420 -13.483 1.00 90.44 183 CYS A CA 1
ATOM 1522 C C . CYS A 1 183 ? -5.346 2.667 -12.303 1.00 90.44 183 CYS A C 1
ATOM 1524 O O . CYS A 1 183 ? -6.431 2.101 -12.429 1.00 90.44 183 CYS A O 1
ATOM 1526 N N . SER A 1 184 ? -4.701 2.706 -11.135 1.00 86.44 184 SER A N 1
ATOM 1527 C CA . SER A 1 184 ? -5.160 2.031 -9.920 1.00 86.44 184 SER A CA 1
ATOM 1528 C C . SER A 1 184 ? -6.514 2.555 -9.446 1.00 86.44 184 SER A C 1
ATOM 1530 O O . SER A 1 184 ? -7.396 1.757 -9.123 1.00 86.44 184 SER A O 1
ATOM 1532 N N . LEU A 1 185 ? -6.732 3.874 -9.455 1.00 88.00 185 LEU A N 1
ATOM 1533 C CA . LEU A 1 185 ? -8.021 4.461 -9.089 1.00 88.00 185 LEU A CA 1
ATOM 1534 C C . LEU A 1 185 ? -9.134 4.038 -10.048 1.00 88.00 185 LEU A C 1
ATOM 1536 O O . LEU A 1 185 ? -10.203 3.623 -9.591 1.00 88.00 185 LEU A O 1
ATOM 1540 N N . SER A 1 186 ? -8.888 4.121 -11.357 1.00 87.62 186 SER A N 1
ATOM 1541 C CA . SER A 1 186 ? -9.863 3.729 -12.376 1.00 87.62 186 SER A CA 1
ATOM 1542 C C . SER A 1 186 ? -10.241 2.257 -12.241 1.00 87.62 186 SER A C 1
ATOM 1544 O O . SER A 1 186 ? -11.425 1.923 -12.169 1.00 87.62 186 SER A O 1
ATOM 1546 N N . VAL A 1 187 ? -9.250 1.371 -12.124 1.00 87.06 187 VAL A N 1
ATOM 1547 C CA . VAL A 1 187 ? -9.510 -0.066 -12.010 1.00 87.06 187 VAL A CA 1
ATOM 1548 C C . VAL A 1 187 ? -10.162 -0.414 -10.670 1.00 87.06 187 VAL A C 1
ATOM 1550 O O . VAL A 1 187 ? -11.107 -1.200 -10.635 1.00 87.06 187 VAL A O 1
ATOM 1553 N N . SER A 1 188 ? -9.746 0.219 -9.572 1.00 83.06 188 SER A N 1
ATOM 1554 C CA . SER A 1 188 ? -10.356 -0.001 -8.254 1.00 83.06 188 SER A CA 1
ATOM 1555 C C . SER A 1 188 ? -11.859 0.280 -8.260 1.00 83.06 188 SER A C 1
ATOM 1557 O O . SER A 1 188 ? -12.625 -0.474 -7.659 1.00 83.06 188 SER A O 1
ATOM 1559 N N . GLN A 1 189 ? -12.306 1.334 -8.950 1.00 84.00 189 GLN A N 1
ATOM 1560 C CA . GLN A 1 189 ? -13.736 1.638 -9.071 1.00 84.00 189 GLN A CA 1
ATOM 1561 C C . GLN A 1 189 ? -14.488 0.552 -9.847 1.00 84.00 189 GLN A C 1
ATOM 1563 O O . GLN A 1 189 ? -15.537 0.087 -9.396 1.00 84.00 189 GLN A O 1
ATOM 1568 N N . VAL A 1 190 ? -13.929 0.112 -10.978 1.00 85.75 190 VAL A N 1
ATOM 1569 C CA . VAL A 1 190 ? -14.514 -0.953 -11.805 1.00 85.75 190 VAL A CA 1
ATOM 1570 C C . VAL A 1 190 ? -14.637 -2.250 -11.005 1.00 85.75 190 VAL A C 1
ATOM 1572 O O . VAL A 1 190 ? -15.704 -2.861 -10.980 1.00 85.75 190 VAL A O 1
ATOM 1575 N N . ILE A 1 191 ? -13.581 -2.641 -10.292 1.00 82.31 191 ILE A N 1
ATOM 1576 C CA . ILE A 1 191 ? -13.535 -3.893 -9.529 1.00 82.31 191 ILE A CA 1
ATOM 1577 C C . ILE A 1 191 ? -14.502 -3.871 -8.347 1.00 82.31 191 ILE A C 1
ATOM 1579 O O . ILE A 1 191 ? -15.210 -4.853 -8.124 1.00 82.31 191 ILE A O 1
ATOM 1583 N N . ARG A 1 192 ? -14.583 -2.761 -7.605 1.00 75.31 192 ARG A N 1
ATOM 1584 C CA . ARG A 1 192 ? -15.546 -2.626 -6.498 1.00 75.31 192 ARG A CA 1
ATOM 1585 C C . ARG A 1 192 ? -16.980 -2.803 -6.979 1.00 75.31 192 ARG A C 1
ATOM 1587 O O . ARG A 1 192 ? -17.736 -3.554 -6.364 1.00 75.31 192 ARG A O 1
ATOM 1594 N N . LYS A 1 193 ? -17.319 -2.174 -8.110 1.00 80.19 193 LYS A N 1
ATOM 1595 C CA . LYS A 1 193 ? -18.640 -2.298 -8.732 1.00 80.19 193 LYS A CA 1
ATOM 1596 C C . LYS A 1 193 ? -18.900 -3.720 -9.236 1.00 80.19 193 LYS A C 1
ATOM 1598 O O . LYS A 1 193 ? -19.979 -4.250 -9.003 1.00 80.19 193 LYS A O 1
ATOM 1603 N N . ALA A 1 194 ? -17.909 -4.358 -9.861 1.00 80.06 194 ALA A N 1
ATOM 1604 C CA . ALA A 1 194 ? -18.023 -5.730 -10.360 1.00 80.06 194 ALA A CA 1
ATOM 1605 C C . ALA A 1 194 ? -18.186 -6.769 -9.237 1.00 80.06 194 ALA A C 1
ATOM 1607 O O . ALA A 1 194 ? -18.943 -7.725 -9.377 1.00 80.06 194 ALA A O 1
ATOM 1608 N N . LEU A 1 195 ? -17.498 -6.586 -8.107 1.00 71.38 195 LEU A N 1
ATOM 1609 C CA . LEU A 1 195 ? -17.534 -7.517 -6.974 1.00 71.38 195 LEU A CA 1
ATOM 1610 C C . LEU A 1 195 ? -18.642 -7.212 -5.952 1.00 71.38 195 LEU A C 1
ATOM 1612 O O . LEU A 1 195 ? -18.758 -7.952 -4.967 1.00 71.38 195 LEU A O 1
ATOM 1616 N N . ASN A 1 196 ? -19.422 -6.147 -6.181 1.00 69.75 196 ASN A N 1
ATOM 1617 C CA . ASN A 1 196 ? -20.419 -5.586 -5.266 1.00 69.75 196 ASN A CA 1
ATOM 1618 C C . ASN A 1 196 ? -19.874 -5.400 -3.835 1.00 69.75 196 ASN A C 1
ATOM 1620 O O . ASN A 1 196 ? -20.529 -5.715 -2.842 1.00 69.75 196 ASN A O 1
ATOM 1624 N N . ILE A 1 197 ? -18.614 -4.964 -3.731 1.00 60.78 197 ILE A N 1
ATOM 1625 C CA . ILE A 1 197 ? -17.958 -4.693 -2.449 1.00 60.78 197 ILE A CA 1
ATOM 1626 C C . ILE A 1 197 ? -18.182 -3.215 -2.135 1.00 60.78 197 ILE A C 1
ATOM 1628 O O . ILE A 1 197 ? -17.576 -2.353 -2.772 1.00 60.78 197 ILE A O 1
ATOM 1632 N N . GLY A 1 198 ? -19.024 -2.939 -1.139 1.00 54.25 198 GLY A N 1
ATOM 1633 C CA . GLY A 1 198 ? -19.274 -1.583 -0.648 1.00 54.25 198 GLY A CA 1
ATOM 1634 C C . GLY A 1 198 ? -20.213 -0.763 -1.533 1.00 54.25 198 GLY A C 1
ATOM 1635 O O . GLY A 1 198 ? -19.825 0.314 -1.985 1.00 54.25 198 GLY A O 1
ATOM 1636 N N . ALA A 1 199 ? -21.428 -1.274 -1.756 1.00 39.03 199 ALA A N 1
ATOM 1637 C CA . ALA A 1 199 ? -22.600 -0.422 -1.964 1.00 39.03 199 ALA A CA 1
ATOM 1638 C C . ALA A 1 199 ? -23.119 0.077 -0.606 1.00 39.03 199 ALA A C 1
ATOM 1640 O O . ALA A 1 199 ? -23.134 -0.742 0.347 1.00 39.03 199 ALA A O 1
#

Mean predicted aligned error: 7.83 Å

Foldseek 3Di:
DPPVVVVVLVVLQVVLVVLVVLLVDPVSLVVLLVVCCVVCVVVLVDALLVSLLVLLLVLLQVLLVLLVVQADPVLLVVLVVVLVVLVVQCVVCVVVVPPVSNVVSVVCVVVNVVSVVVSVSSVVSSVSNSSVVVSSSVSNSLCCCVPVCVQRWDQDVPPGIDGQNPDADPVPHRNSRVSSVVSNVVSNVVSCVVVVPDD

Radius of gyration: 22.49 Å; Cα contacts (8 Å, |Δi|>4): 164; chains: 1; bounding box: 48×40×61 Å

Solvent-accessible surface area (backbone atoms only — not comparable to full-atom values): 10621 Å² total; per-residue (Å²): 132,62,72,64,60,58,49,50,53,52,50,34,40,52,51,25,55,50,49,55,61,40,57,72,39,66,67,48,28,51,51,41,12,57,59,40,37,76,75,50,43,79,49,68,81,46,60,67,73,56,42,43,38,52,50,21,39,53,49,33,48,52,46,51,50,43,42,64,77,57,42,62,62,68,62,48,51,54,51,50,51,53,49,53,51,48,54,50,54,52,51,49,26,61,74,66,65,35,63,71,58,41,56,55,49,55,69,45,44,62,58,53,51,51,53,51,52,52,51,50,52,45,56,46,51,35,50,25,54,40,42,61,56,47,50,49,53,51,27,23,50,49,36,41,33,64,67,76,39,44,83,41,68,47,78,41,91,100,70,44,78,39,37,34,55,80,34,50,49,93,82,76,41,46,35,49,59,51,53,34,50,56,35,26,55,57,37,36,54,53,49,32,62,74,67,65,56,84,126

Sequence (199 aa):
MSKWKEYLDKVALITGFGLIIGFMSEEFRNALGIWMNYLFGPLTVLPIHIVIFVLAAITGLFVSLIQKYTIDWEVTKRAQEQMKVFQKEFREAQLSGNKHKLKKLEGQRAKMMKMQSEMMKQQFKPMAYTMLITLPIFGWLYYLVFTLQPEATIILPFYGIKILATDRVLRFVPVWLFWYFICSLSVSQVIRKALNIGA

Nearest PDB structures (foldseek):
  6ixe-assembly1_A  TM=1.966E-01  e=3.752E+00  Homo sapiens
  4mu6-assembly1_A  TM=1.904E-01  e=4.145E+00  Legionella pneumophila subsp. pneumophila str. Philadelphia 1